Protein AF-A0A7Y5UWK6-F1 (afdb_monomer_lite)

Secondary structure (DSSP, 8-state):
---HHHHHHTPPPPPPPPTTSTTS--EE--EEEEEE-SSS-EE-TTSSEE-SEEEEEEEES---TTS--EEEEPPPTT--S--SSEETTTTTTT-GGGTTS--TTGGGEETTSSEETTT-EEEEEPPTT-SSSSSSTTSBPTTTSSB-GGGSPP--HHHHHHHHHHHHHHHH---HHHHHHHHHHHS---TTTGGGT---S-PPPPHHHHH---HHHHHTTSS-----TTHHHHHHHHHHHHHH--

Radius of gyration: 21.97 Å; chains: 1; bounding box: 77×53×46 Å

Sequence (246 aa):
MSDPVDALVGRKKKEPDPPDSACSVGWTRPQRVRLADVDNPLSLDGGGSLAPVDVEFETYGELSPARDNAILIFHALSGDAHVAGWDATCEEYGRLWRAKRPGWWDEMIGPSKAFDTSRYCVVCANVLGSCYGTTGPMSPRPDTGEPYALSFPVVTVGDWVRLQVRLLDYLGMADQSERLQAFESVLELPKPLLRYVRVPFDLPPGTLAATKLDGELVQRGLMIAKVPAGQLADAEEEEEEEEEEE

Structure (mmCIF, N/CA/C/O backbone):
data_AF-A0A7Y5UWK6-F1
#
_entry.id   AF-A0A7Y5UWK6-F1
#
loop_
_atom_site.group_PDB
_atom_site.id
_atom_site.type_symbol
_atom_site.label_atom_id
_atom_site.label_alt_id
_atom_site.label_comp_id
_atom_site.label_asym_id
_atom_site.label_entity_id
_atom_site.label_seq_id
_atom_site.pdbx_PDB_ins_code
_atom_site.Cartn_x
_atom_site.Cartn_y
_atom_site.Cartn_z
_atom_site.occupancy
_atom_site.B_iso_or_equiv
_atom_site.auth_seq_id
_atom_site.auth_comp_id
_atom_site.auth_asym_id
_atom_site.auth_atom_id
_atom_site.pdbx_PDB_model_num
ATOM 1 N N . MET A 1 1 ? 0.252 26.766 5.318 1.00 47.62 1 MET A N 1
ATOM 2 C CA . MET A 1 1 ? -0.762 27.830 5.179 1.00 47.62 1 MET A CA 1
ATOM 3 C C . MET A 1 1 ? -2.078 27.252 5.662 1.00 47.62 1 MET A C 1
ATOM 5 O O . MET A 1 1 ? -2.361 26.110 5.318 1.00 47.62 1 MET A O 1
ATOM 9 N N . SER A 1 2 ? -2.781 27.947 6.554 1.00 52.62 2 SER A N 1
ATOM 10 C CA . SER A 1 2 ? -4.124 27.555 7.001 1.00 52.62 2 SER A CA 1
ATOM 11 C C . SER A 1 2 ? -5.092 27.616 5.823 1.00 52.62 2 SER A C 1
ATOM 13 O O . SER A 1 2 ? -4.943 28.499 4.976 1.00 52.62 2 SER A O 1
ATOM 15 N N . ASP A 1 3 ? -6.047 26.690 5.766 1.00 67.62 3 ASP A N 1
ATOM 16 C CA . ASP A 1 3 ? -7.131 26.745 4.790 1.00 67.62 3 ASP A CA 1
ATOM 17 C C . ASP A 1 3 ? -7.866 28.095 4.949 1.00 67.62 3 ASP A C 1
ATOM 19 O O . ASP A 1 3 ? -8.200 28.476 6.079 1.00 67.62 3 ASP A O 1
ATOM 23 N N . PRO A 1 4 ? -8.061 28.877 3.873 1.00 68.62 4 PRO A N 1
ATOM 24 C CA . PRO A 1 4 ? -8.795 30.138 3.946 1.00 68.62 4 PRO A CA 1
ATOM 25 C C . PRO A 1 4 ? -10.224 29.964 4.481 1.00 68.62 4 PRO A C 1
ATOM 27 O O . PRO A 1 4 ? -10.744 30.888 5.106 1.00 68.62 4 PRO A O 1
ATOM 30 N N . VAL A 1 5 ? -10.834 28.787 4.305 1.00 68.88 5 VAL A N 1
ATOM 31 C CA . VAL A 1 5 ? -12.126 28.437 4.902 1.00 68.88 5 VAL A CA 1
ATOM 32 C C . VAL A 1 5 ? -11.991 28.307 6.418 1.00 68.88 5 VAL A C 1
ATOM 34 O O . VAL A 1 5 ? -12.742 28.958 7.136 1.00 68.88 5 VAL A O 1
ATOM 37 N N . ASP A 1 6 ? -10.997 27.576 6.931 1.00 67.50 6 ASP A N 1
ATOM 38 C CA . ASP A 1 6 ? -10.780 27.423 8.381 1.00 67.50 6 ASP A CA 1
ATOM 39 C C . ASP A 1 6 ? -10.549 28.766 9.088 1.00 67.50 6 ASP A C 1
ATOM 41 O O . ASP A 1 6 ? -11.046 28.986 10.197 1.00 67.50 6 ASP A O 1
ATOM 45 N N . ALA A 1 7 ? -9.847 29.692 8.425 1.00 67.19 7 ALA A N 1
ATOM 46 C CA . ALA A 1 7 ? -9.627 31.049 8.919 1.00 67.19 7 ALA A CA 1
ATOM 47 C C . ALA A 1 7 ? -10.924 31.880 8.992 1.00 67.19 7 ALA A C 1
ATOM 49 O O . ALA A 1 7 ? -11.069 32.703 9.894 1.00 67.19 7 ALA A O 1
ATOM 50 N N . LEU A 1 8 ? -11.872 31.647 8.077 1.00 71.56 8 LEU A N 1
ATOM 51 C CA . LEU A 1 8 ? -13.180 32.310 8.043 1.00 71.56 8 LEU A CA 1
ATOM 52 C C . LEU A 1 8 ? -14.145 31.779 9.112 1.00 71.56 8 LEU A C 1
ATOM 54 O O . LEU A 1 8 ? -14.900 32.561 9.684 1.00 71.56 8 LEU A O 1
ATOM 58 N N . VAL A 1 9 ? -14.120 30.473 9.403 1.00 80.69 9 VAL A N 1
ATOM 59 C CA . VAL A 1 9 ? -15.008 29.845 10.407 1.00 80.69 9 VAL A CA 1
ATOM 60 C C . VAL A 1 9 ? -14.395 29.743 11.807 1.00 80.69 9 VAL A C 1
ATOM 62 O O . VAL A 1 9 ? -15.043 29.247 12.726 1.00 80.69 9 VAL A O 1
ATOM 65 N N . GLY A 1 10 ? -13.153 30.198 11.999 1.00 67.56 10 GLY A N 1
ATOM 66 C CA . GLY A 1 10 ? -12.460 30.105 13.287 1.00 67.56 10 GLY A CA 1
ATOM 67 C C . GLY A 1 10 ? -12.163 28.664 13.718 1.00 67.56 10 GLY A C 1
ATOM 68 O O . GLY A 1 10 ? -11.950 28.407 14.907 1.00 67.56 10 GLY A O 1
ATOM 69 N N . ARG A 1 11 ? -12.146 27.709 12.776 1.00 66.00 11 ARG A N 1
ATOM 70 C CA . ARG A 1 11 ? -11.770 26.322 13.065 1.00 66.00 11 ARG A CA 1
ATOM 71 C C . ARG A 1 11 ? -10.273 26.269 13.340 1.00 66.00 11 ARG A C 1
ATOM 73 O O . ARG A 1 11 ? -9.448 26.566 12.479 1.00 66.00 11 ARG A O 1
ATOM 80 N N . LYS A 1 12 ? -9.904 25.876 14.560 1.00 63.41 12 LYS A N 1
ATOM 81 C CA . LYS A 1 12 ? -8.518 25.508 14.856 1.00 63.41 12 LYS A CA 1
ATOM 82 C C . LYS A 1 12 ? -8.205 24.207 14.127 1.00 63.41 12 LYS A C 1
ATOM 84 O O . LYS A 1 12 ? -8.944 23.236 14.267 1.00 63.41 12 LYS A O 1
ATOM 89 N N . LYS A 1 13 ? -7.101 24.197 13.378 1.00 65.50 13 LYS A N 1
ATOM 90 C CA . LYS A 1 13 ? -6.589 22.988 12.734 1.00 65.50 13 LYS A CA 1
ATOM 91 C C . LYS A 1 13 ? -6.317 21.940 13.815 1.00 65.50 13 LYS A C 1
ATOM 93 O O . LYS A 1 13 ? -5.548 22.214 14.736 1.00 65.50 13 LYS A O 1
ATOM 98 N N . LYS A 1 14 ? -6.980 20.786 13.727 1.00 74.56 14 LYS A N 1
ATOM 99 C CA . LYS A 1 14 ? -6.768 19.672 14.653 1.00 74.56 14 LYS A CA 1
ATOM 100 C C . LYS A 1 14 ? -5.336 19.161 14.471 1.00 74.56 14 LYS A C 1
ATOM 102 O O . LYS A 1 14 ? -4.890 18.966 13.340 1.00 74.56 14 LYS A O 1
ATOM 107 N N . GLU A 1 15 ? -4.597 19.032 15.568 1.00 84.56 15 GLU A N 1
ATOM 108 C CA . GLU A 1 15 ? -3.281 18.395 15.533 1.00 84.56 15 GLU A CA 1
ATOM 109 C C . GLU A 1 15 ? -3.457 16.877 15.390 1.00 84.56 15 GLU A C 1
ATOM 111 O O . GLU A 1 15 ? -4.409 16.331 15.958 1.00 84.56 15 GLU A O 1
ATOM 116 N N . PRO A 1 16 ? -2.589 16.193 14.622 1.00 87.38 16 PRO A N 1
ATOM 117 C CA . PRO A 1 16 ? -2.680 14.749 14.478 1.00 87.38 16 PRO A CA 1
ATOM 118 C C . PRO A 1 16 ? -2.391 14.037 15.799 1.00 87.38 16 PRO A C 1
ATOM 120 O O . PRO A 1 16 ? -1.602 14.523 16.613 1.00 87.38 16 PRO A O 1
ATOM 123 N N . ASP A 1 17 ? -2.987 12.860 15.977 1.00 90.25 17 ASP A N 1
ATOM 124 C CA . ASP A 1 17 ? -2.727 12.017 17.139 1.00 90.25 17 ASP A CA 1
ATOM 125 C C . ASP A 1 17 ? -1.241 11.602 17.172 1.00 90.25 17 ASP A C 1
ATOM 127 O O . ASP A 1 17 ? -0.726 11.074 16.175 1.00 90.25 17 ASP A O 1
ATOM 131 N N . PRO A 1 18 ? -0.519 11.823 18.288 1.00 92.69 18 PRO A N 1
ATOM 132 C CA . PRO A 1 18 ? 0.861 11.369 18.403 1.00 92.69 18 PRO A CA 1
ATOM 133 C C . PRO A 1 18 ? 0.932 9.827 18.387 1.00 92.69 18 PRO A C 1
ATOM 135 O O . PRO A 1 18 ? -0.082 9.165 18.629 1.00 92.69 18 PRO A O 1
ATOM 138 N N . PRO A 1 19 ? 2.106 9.228 18.108 1.00 92.56 19 PRO A N 1
ATOM 139 C CA . PRO A 1 19 ? 2.230 7.776 17.947 1.00 92.56 19 PRO A CA 1
ATOM 140 C C . PRO A 1 19 ? 1.824 6.959 19.185 1.00 92.56 19 PRO A C 1
ATOM 142 O O . PRO A 1 19 ? 1.498 5.784 19.072 1.00 92.56 19 PRO A O 1
ATOM 145 N N . ASP A 1 20 ? 1.882 7.553 20.373 1.00 92.62 20 ASP A N 1
ATOM 146 C CA . ASP A 1 20 ? 1.508 6.953 21.655 1.00 92.62 20 ASP A CA 1
ATOM 147 C C . ASP A 1 20 ? 0.034 7.189 22.037 1.00 92.62 20 ASP A C 1
ATOM 149 O O . ASP A 1 20 ? -0.423 6.703 23.072 1.00 92.62 20 ASP A O 1
ATOM 153 N N . SER A 1 21 ? -0.729 7.908 21.207 1.00 93.12 21 SER A N 1
ATOM 154 C CA . SER A 1 21 ? -2.165 8.111 21.406 1.00 93.12 21 SER A CA 1
ATOM 155 C C . SER A 1 21 ? -2.939 6.802 21.269 1.00 93.12 21 SER A C 1
ATOM 157 O O . SER A 1 21 ? -2.711 6.022 20.346 1.00 93.12 21 SER A O 1
ATOM 159 N N . ALA A 1 22 ? -3.943 6.612 22.128 1.00 91.12 22 ALA A N 1
ATOM 160 C CA . ALA A 1 22 ? -4.839 5.458 22.073 1.00 91.12 22 ALA A CA 1
ATOM 161 C C . ALA A 1 22 ? -5.643 5.368 20.761 1.00 91.12 22 ALA A C 1
ATOM 163 O O . ALA A 1 22 ? -6.089 4.284 20.405 1.00 91.12 22 ALA A O 1
ATOM 164 N N . CYS A 1 23 ? -5.818 6.485 20.045 1.00 89.00 23 CYS A N 1
ATOM 165 C CA . CYS A 1 23 ? -6.515 6.545 18.754 1.00 89.00 23 CYS A CA 1
ATOM 166 C C . CYS A 1 23 ? -5.559 6.459 17.547 1.00 89.00 23 CYS A C 1
ATOM 168 O O . CYS A 1 23 ? -5.993 6.580 16.398 1.00 89.00 23 CYS A O 1
ATOM 170 N N . SER A 1 24 ? -4.254 6.287 17.783 1.00 93.25 24 SER A N 1
ATOM 171 C CA . SER A 1 24 ? -3.247 6.131 16.734 1.00 93.25 24 SER A CA 1
ATOM 172 C C . SER A 1 24 ? -2.963 4.654 16.466 1.00 93.25 24 SER A C 1
ATOM 174 O O . SER A 1 24 ? -3.027 3.819 17.364 1.00 93.25 24 SER A O 1
ATOM 176 N N . VAL A 1 25 ? -2.585 4.334 15.227 1.00 94.75 25 VAL A N 1
ATOM 177 C CA . VAL A 1 25 ? -1.969 3.034 14.895 1.00 94.75 25 VAL A CA 1
ATOM 178 C C . VAL A 1 25 ? -0.472 3.001 15.245 1.00 94.75 25 VAL A C 1
ATOM 180 O O . VAL A 1 25 ? 0.193 1.986 15.052 1.00 94.75 25 VAL A O 1
ATOM 183 N N . GLY A 1 26 ? 0.061 4.109 15.768 1.00 95.75 26 GLY A N 1
ATOM 184 C CA . GLY A 1 26 ? 1.427 4.233 16.248 1.00 95.75 26 GLY A CA 1
ATOM 185 C C . GLY A 1 26 ? 2.465 4.287 15.137 1.00 95.75 26 GLY A C 1
ATOM 186 O O . GLY A 1 26 ? 2.240 4.868 14.076 1.00 95.75 26 GLY A O 1
ATOM 187 N N . TRP A 1 27 ? 3.639 3.726 15.419 1.00 96.31 27 TRP A N 1
ATOM 188 C CA . TRP A 1 27 ? 4.747 3.657 14.472 1.00 96.31 27 TRP A CA 1
ATOM 189 C C . TRP A 1 27 ? 4.568 2.486 13.510 1.00 96.31 27 TRP A C 1
ATOM 191 O O . TRP A 1 27 ? 4.505 1.333 13.936 1.00 96.31 27 TRP A O 1
ATOM 201 N N . THR A 1 28 ? 4.554 2.773 12.215 1.00 95.62 28 THR A N 1
ATOM 202 C CA . THR A 1 28 ? 4.332 1.782 11.162 1.00 95.62 28 THR A CA 1
ATOM 203 C C . THR A 1 28 ? 5.596 1.588 10.337 1.00 95.62 28 THR A C 1
ATOM 205 O O . THR A 1 28 ? 6.532 2.398 10.364 1.00 95.62 28 THR A O 1
ATOM 208 N N . ARG A 1 29 ? 5.665 0.443 9.654 1.00 94.12 29 ARG A N 1
ATOM 209 C CA . ARG A 1 29 ? 6.778 0.080 8.778 1.00 94.12 29 ARG A CA 1
ATOM 210 C C . ARG A 1 29 ? 6.215 -0.516 7.492 1.00 94.12 29 ARG A C 1
ATOM 212 O O . ARG A 1 29 ? 5.417 -1.450 7.590 1.00 94.12 29 ARG A O 1
ATOM 219 N N . PRO A 1 30 ? 6.646 -0.040 6.315 1.00 93.75 30 PRO A N 1
ATOM 220 C CA . PRO A 1 30 ? 6.248 -0.641 5.057 1.00 93.75 30 PRO A CA 1
ATOM 221 C C . PRO A 1 30 ? 6.797 -2.063 4.948 1.00 93.75 30 PRO A C 1
ATOM 223 O O . PRO A 1 30 ? 7.938 -2.349 5.322 1.00 93.75 30 PRO A O 1
ATOM 226 N N . GLN A 1 31 ? 5.980 -2.950 4.397 1.00 92.00 31 GLN A N 1
ATOM 227 C CA . GLN A 1 31 ? 6.350 -4.312 4.048 1.00 92.00 31 GLN A CA 1
ATOM 228 C C . GLN A 1 31 ? 6.530 -4.412 2.538 1.00 92.00 31 GLN A C 1
ATOM 230 O O . GLN A 1 31 ? 5.882 -3.696 1.776 1.00 92.00 31 GLN A O 1
ATOM 235 N N . ARG A 1 32 ? 7.417 -5.308 2.095 1.00 94.00 32 ARG A N 1
ATOM 236 C CA . ARG A 1 32 ? 7.608 -5.598 0.672 1.00 94.00 32 ARG A CA 1
ATOM 237 C C . ARG A 1 32 ? 7.535 -7.081 0.394 1.00 94.00 32 ARG A C 1
ATOM 239 O O . ARG A 1 32 ? 8.109 -7.882 1.128 1.00 94.00 32 ARG A O 1
ATOM 246 N N . VAL A 1 33 ? 6.864 -7.424 -0.696 1.00 92.62 33 VAL A N 1
ATOM 247 C CA . VAL A 1 33 ? 6.735 -8.800 -1.172 1.00 92.62 33 VAL A CA 1
ATOM 248 C C . VAL A 1 33 ? 6.852 -8.851 -2.690 1.00 92.62 33 VAL A C 1
ATOM 250 O O . VAL A 1 33 ? 6.334 -7.982 -3.391 1.00 92.62 33 VAL A O 1
ATOM 253 N N . ARG A 1 34 ? 7.522 -9.884 -3.202 1.00 93.50 34 ARG A N 1
ATOM 254 C CA . ARG A 1 34 ? 7.556 -10.187 -4.633 1.00 93.50 34 ARG A CA 1
ATOM 255 C C . ARG A 1 34 ? 6.288 -10.927 -5.036 1.00 93.50 34 ARG A C 1
ATOM 257 O O . ARG A 1 34 ? 6.055 -12.028 -4.552 1.00 93.50 34 ARG A O 1
ATOM 264 N N . LEU A 1 35 ? 5.495 -10.340 -5.930 1.00 89.75 35 LEU A N 1
ATOM 265 C CA . LEU A 1 35 ? 4.233 -10.924 -6.414 1.00 89.75 35 LEU A CA 1
ATOM 266 C C . LEU A 1 35 ? 4.276 -11.351 -7.883 1.00 89.75 35 LEU A C 1
ATOM 268 O O . LEU A 1 35 ? 3.347 -12.000 -8.373 1.00 89.75 35 LEU A O 1
ATOM 272 N N . ALA A 1 36 ? 5.338 -10.988 -8.598 1.00 93.50 36 ALA A N 1
ATOM 273 C CA . ALA A 1 36 ? 5.633 -11.546 -9.906 1.00 93.50 36 ALA A CA 1
ATOM 274 C C . ALA A 1 36 ? 7.130 -11.813 -10.040 1.00 93.50 36 ALA A C 1
ATOM 276 O O . ALA A 1 36 ? 7.962 -10.979 -9.676 1.00 93.50 36 ALA A O 1
ATOM 277 N N . ASP A 1 37 ? 7.458 -12.971 -10.589 1.00 93.38 37 ASP A N 1
ATOM 278 C CA . ASP A 1 37 ? 8.812 -13.402 -10.909 1.00 93.38 37 ASP A CA 1
ATOM 279 C C . ASP A 1 37 ? 8.861 -13.920 -12.353 1.00 93.38 37 ASP A C 1
ATOM 281 O O . ASP A 1 37 ? 7.923 -13.720 -13.127 1.00 93.38 37 ASP A O 1
ATOM 285 N N . VAL A 1 38 ? 9.987 -14.515 -12.743 1.00 90.25 38 VAL A N 1
ATOM 286 C CA . VAL A 1 38 ? 10.193 -14.972 -14.122 1.00 90.25 38 VAL A CA 1
ATOM 287 C C . VAL A 1 38 ? 9.284 -16.149 -14.496 1.00 90.25 38 VAL A C 1
ATOM 289 O O . VAL A 1 38 ? 8.956 -16.299 -15.670 1.00 90.25 38 VAL A O 1
ATOM 292 N N . ASP A 1 39 ? 8.864 -16.949 -13.513 1.00 92.50 39 ASP A N 1
ATOM 293 C CA . ASP A 1 39 ? 8.040 -18.143 -13.709 1.00 92.50 39 ASP A CA 1
ATOM 294 C C . ASP A 1 39 ? 6.542 -17.795 -13.681 1.00 92.50 39 ASP A C 1
ATOM 296 O O . ASP A 1 39 ? 5.729 -18.453 -14.331 1.00 92.50 39 ASP A O 1
ATOM 300 N N . ASN A 1 40 ? 6.170 -16.725 -12.970 1.00 89.06 40 ASN A N 1
ATOM 301 C CA . ASN A 1 40 ? 4.809 -16.202 -12.893 1.00 89.06 40 ASN A CA 1
ATOM 302 C C . ASN A 1 40 ? 4.770 -14.668 -13.070 1.00 89.06 40 ASN A C 1
ATOM 304 O O . ASN A 1 40 ? 4.458 -13.928 -12.121 1.00 89.06 40 ASN A O 1
ATOM 308 N N . PRO A 1 41 ? 5.064 -14.153 -14.278 1.00 94.75 41 PRO A N 1
ATOM 309 C CA . PRO A 1 41 ? 5.142 -12.718 -14.511 1.00 94.75 41 PRO A CA 1
ATOM 310 C C . PRO A 1 41 ? 3.753 -12.061 -14.446 1.00 94.75 41 PRO A C 1
ATOM 312 O O . PRO A 1 41 ? 2.714 -12.715 -14.584 1.00 94.75 41 PRO A O 1
ATOM 315 N N . LEU A 1 42 ? 3.709 -10.747 -14.217 1.00 92.75 42 LEU A N 1
ATOM 316 C CA . LEU A 1 42 ? 2.457 -9.991 -14.203 1.00 92.75 42 LEU A CA 1
ATOM 317 C C . LEU A 1 42 ? 2.056 -9.649 -15.639 1.00 92.75 42 LEU A C 1
ATOM 319 O O . LEU A 1 42 ? 2.747 -8.875 -16.297 1.00 92.75 42 LEU A O 1
ATOM 323 N N . SER A 1 43 ? 0.953 -10.210 -16.132 1.00 91.06 43 SER A N 1
ATOM 324 C CA . SER A 1 43 ? 0.417 -9.873 -17.457 1.00 91.06 43 SER A CA 1
ATOM 325 C C . SER A 1 43 ? -0.131 -8.448 -17.483 1.00 91.06 43 SER A C 1
ATOM 327 O O . SER A 1 43 ? -0.877 -8.066 -16.574 1.00 91.06 43 SER A O 1
ATOM 329 N N . LEU A 1 44 ? 0.218 -7.698 -18.534 1.00 90.88 44 LEU A N 1
ATOM 330 C CA . LEU A 1 44 ? -0.181 -6.302 -18.690 1.00 90.88 44 LEU A CA 1
ATOM 331 C C . LEU A 1 44 ? -1.281 -6.108 -19.738 1.00 90.88 44 LEU A C 1
ATOM 333 O O . LEU A 1 44 ? -1.251 -6.749 -20.789 1.00 90.88 44 LEU A O 1
ATOM 337 N N . ASP A 1 45 ? -2.212 -5.179 -19.493 1.00 82.69 45 ASP A N 1
ATOM 338 C CA . ASP A 1 45 ? -3.294 -4.861 -20.449 1.00 82.69 45 ASP A CA 1
ATOM 339 C C . ASP A 1 45 ? -2.739 -4.288 -21.764 1.00 82.69 45 ASP A C 1
ATOM 341 O O . ASP A 1 45 ? -3.272 -4.550 -22.841 1.00 82.69 45 ASP A O 1
ATOM 345 N N . GLY A 1 46 ? -1.641 -3.529 -21.683 1.00 82.69 46 GLY A N 1
ATOM 346 C CA . GLY A 1 46 ? -0.923 -2.983 -22.840 1.00 82.69 46 GLY A CA 1
ATOM 347 C C . GLY A 1 46 ? -0.165 -4.028 -23.670 1.00 82.69 46 GLY A C 1
ATOM 348 O O . GLY A 1 46 ? 0.475 -3.673 -24.659 1.00 82.69 46 GLY A O 1
ATOM 349 N N . GLY A 1 47 ? -0.235 -5.304 -23.283 1.00 85.81 47 GLY A N 1
ATOM 350 C CA . GLY A 1 47 ? 0.520 -6.400 -23.873 1.00 85.81 47 GLY A CA 1
ATOM 351 C C . GLY A 1 47 ? 1.854 -6.648 -23.167 1.00 85.81 47 GLY A C 1
ATOM 352 O O . GLY A 1 47 ? 2.456 -5.761 -22.563 1.00 85.81 47 GLY A O 1
ATOM 353 N N . GLY A 1 48 ? 2.326 -7.891 -23.260 1.00 89.38 48 GLY A N 1
ATOM 354 C CA . GLY A 1 48 ? 3.537 -8.341 -22.580 1.00 89.38 48 GLY A CA 1
ATOM 355 C C . GLY A 1 48 ? 3.320 -8.654 -21.098 1.00 89.38 48 GLY A C 1
ATOM 356 O O . GLY A 1 48 ? 2.196 -8.848 -20.626 1.00 89.38 48 GLY A O 1
ATOM 357 N N . SER A 1 49 ? 4.427 -8.758 -20.369 1.00 92.81 49 SER A N 1
ATOM 358 C CA . SER A 1 49 ? 4.422 -9.095 -18.951 1.00 92.81 49 SER A CA 1
ATOM 359 C C . SER A 1 49 ? 5.599 -8.458 -18.221 1.00 92.81 49 SER A C 1
ATOM 361 O O . SER A 1 49 ? 6.661 -8.273 -18.816 1.00 92.81 49 SER A O 1
ATOM 363 N N . LEU A 1 50 ? 5.432 -8.166 -16.934 1.00 94.69 50 LEU A N 1
ATOM 364 C CA . LEU A 1 50 ? 6.451 -7.543 -16.094 1.00 94.69 50 LEU A CA 1
ATOM 365 C C . LEU A 1 50 ? 6.933 -8.506 -15.005 1.00 94.69 50 LEU A C 1
ATOM 367 O O . LEU A 1 50 ? 6.127 -9.079 -14.268 1.00 94.69 50 LEU A O 1
ATOM 371 N N . ALA A 1 51 ? 8.254 -8.654 -14.898 1.00 94.31 51 ALA A N 1
ATOM 372 C CA . ALA A 1 51 ? 8.924 -9.380 -13.827 1.00 94.31 51 ALA A CA 1
ATOM 373 C C . ALA A 1 51 ? 10.374 -8.882 -13.647 1.00 94.31 51 ALA A C 1
ATOM 375 O O . ALA A 1 51 ? 11.016 -8.546 -14.643 1.00 94.31 51 ALA A O 1
ATOM 376 N N . PRO A 1 52 ? 10.915 -8.877 -12.414 1.00 95.50 52 PRO A N 1
ATOM 377 C CA . PRO A 1 52 ? 10.195 -9.100 -11.160 1.00 95.50 52 PRO A CA 1
ATOM 378 C C . PRO A 1 52 ? 9.309 -7.899 -10.786 1.00 95.50 52 PRO A C 1
ATOM 380 O O . PRO A 1 52 ? 9.606 -6.765 -11.163 1.00 95.50 52 PRO A O 1
ATOM 383 N N . VAL A 1 53 ? 8.238 -8.150 -10.030 1.00 97.12 53 VAL A N 1
ATOM 384 C CA . VAL A 1 53 ? 7.391 -7.108 -9.429 1.00 97.12 53 VAL A CA 1
ATOM 385 C C . VAL A 1 53 ? 7.378 -7.280 -7.919 1.00 97.12 53 VAL A C 1
ATOM 387 O O . VAL A 1 53 ? 6.838 -8.259 -7.398 1.00 97.12 53 VAL A O 1
ATOM 390 N N . ASP A 1 54 ? 7.952 -6.296 -7.238 1.00 96.44 54 ASP A N 1
ATOM 391 C CA . ASP A 1 54 ? 7.924 -6.137 -5.793 1.00 96.44 54 ASP A CA 1
ATOM 392 C C . ASP A 1 54 ? 6.870 -5.082 -5.434 1.00 96.44 54 ASP A C 1
ATOM 394 O O . ASP A 1 54 ? 6.786 -4.025 -6.065 1.00 96.44 54 ASP A O 1
ATOM 398 N N . VAL A 1 55 ? 6.049 -5.374 -4.430 1.00 96.25 55 VAL A N 1
ATOM 399 C CA . VAL A 1 55 ? 4.954 -4.509 -3.978 1.00 96.25 55 VAL A CA 1
ATOM 400 C C . VAL A 1 55 ? 5.222 -4.056 -2.569 1.00 96.25 55 VAL A C 1
ATOM 402 O O . VAL A 1 55 ? 5.470 -4.884 -1.694 1.00 96.25 55 VAL A O 1
ATOM 405 N N . GLU A 1 56 ? 5.153 -2.746 -2.360 1.00 96.56 56 GLU A N 1
ATOM 406 C CA . GLU A 1 56 ? 5.160 -2.160 -1.031 1.00 96.56 56 GLU A CA 1
ATOM 407 C C . GLU A 1 56 ? 3.725 -2.002 -0.526 1.00 96.56 56 GLU A C 1
ATOM 40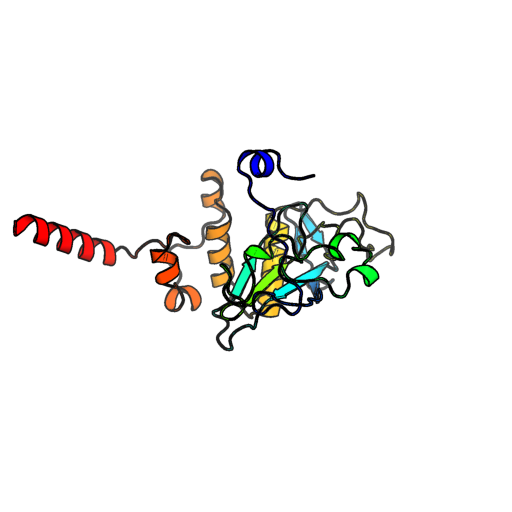9 O O . GLU A 1 56 ? 2.865 -1.472 -1.232 1.00 96.56 56 GLU A O 1
ATOM 414 N N . PHE A 1 57 ? 3.466 -2.467 0.689 1.00 94.69 57 PHE A N 1
ATOM 415 C CA . PHE A 1 57 ? 2.162 -2.369 1.333 1.00 94.69 57 PHE A CA 1
ATOM 416 C C . PHE A 1 57 ? 2.315 -2.143 2.840 1.00 94.69 57 PHE A C 1
ATOM 418 O O . PHE A 1 57 ? 3.364 -2.426 3.420 1.00 94.69 57 PHE A O 1
ATOM 425 N N . GLU A 1 58 ? 1.266 -1.630 3.473 1.00 95.00 58 GLU A N 1
ATOM 426 C CA . GLU A 1 58 ? 1.147 -1.543 4.929 1.00 95.00 58 GLU A CA 1
ATOM 427 C C . GLU A 1 58 ? -0.168 -2.179 5.378 1.00 95.00 58 GLU A C 1
ATOM 429 O O . GLU A 1 58 ? -1.169 -2.173 4.653 1.00 95.00 58 GLU A O 1
ATOM 434 N N . THR A 1 59 ? -0.146 -2.732 6.589 1.00 90.94 59 THR A N 1
ATOM 435 C CA . THR A 1 59 ? -1.319 -3.288 7.262 1.00 90.94 59 THR A CA 1
ATOM 436 C C . THR A 1 59 ? -1.502 -2.622 8.618 1.00 90.94 59 THR A C 1
ATOM 438 O O . THR A 1 59 ? -0.525 -2.433 9.346 1.00 90.94 59 THR A O 1
ATOM 441 N N . TYR A 1 60 ? -2.743 -2.322 8.985 1.00 91.06 60 TYR A N 1
ATOM 442 C CA . TYR A 1 60 ? -3.109 -1.699 10.253 1.00 91.06 60 TYR A CA 1
ATOM 443 C C . TYR A 1 60 ? -4.160 -2.552 10.960 1.00 91.06 60 TYR A C 1
ATOM 445 O O . TYR A 1 60 ? -5.171 -2.905 10.357 1.00 91.06 60 TYR A O 1
ATOM 453 N N . GLY A 1 61 ? -3.937 -2.862 12.236 1.00 88.62 61 GLY A N 1
ATOM 454 C CA . GLY A 1 61 ? -4.748 -3.843 12.961 1.00 88.62 61 GLY A CA 1
ATOM 455 C C . GLY A 1 61 ? -4.362 -5.287 12.631 1.00 88.62 61 GLY A C 1
ATOM 456 O O . GLY A 1 61 ? -3.391 -5.542 11.915 1.00 88.62 61 GLY A O 1
ATOM 457 N N . GLU A 1 62 ? -5.120 -6.241 13.167 1.00 84.88 62 GLU A N 1
ATOM 458 C CA . GLU A 1 62 ? -4.825 -7.672 13.044 1.00 84.88 62 GLU A CA 1
ATOM 459 C C . GLU A 1 62 ? -5.878 -8.395 12.208 1.00 84.88 62 GLU A C 1
ATOM 461 O O . GLU A 1 62 ? -7.085 -8.202 12.376 1.00 84.88 62 GLU A O 1
ATOM 466 N N . LEU A 1 63 ? -5.413 -9.251 11.296 1.00 79.69 63 LEU A N 1
ATOM 467 C CA . LEU A 1 63 ? -6.292 -10.118 10.522 1.00 79.69 63 LEU A CA 1
ATOM 468 C C . LEU A 1 63 ? -6.882 -11.182 11.450 1.00 79.69 63 LEU A C 1
ATOM 470 O O . LEU A 1 63 ? -6.147 -11.895 12.136 1.00 79.69 63 LEU A O 1
ATOM 474 N N . SER A 1 64 ? -8.206 -11.304 11.459 1.00 77.75 64 SER A N 1
ATOM 475 C CA . SER A 1 64 ? -8.889 -12.312 12.263 1.00 77.75 64 SER A CA 1
ATOM 476 C C . SER A 1 64 ? -8.514 -13.728 11.793 1.00 77.75 64 SER A C 1
ATOM 478 O O . SER A 1 64 ? -8.214 -13.935 10.610 1.00 77.75 64 SER A O 1
ATOM 480 N N . PRO A 1 65 ? -8.595 -14.752 12.665 1.00 74.38 65 PRO A N 1
ATOM 481 C CA . PRO A 1 65 ? -8.385 -16.141 12.250 1.00 74.38 65 PRO A CA 1
ATOM 482 C C . PRO A 1 65 ? -9.306 -16.586 11.099 1.00 74.38 65 PRO A C 1
ATOM 484 O O . PRO A 1 65 ? -8.908 -17.411 10.280 1.00 74.38 65 PRO A O 1
ATOM 487 N N . ALA A 1 66 ? -10.518 -16.022 11.018 1.00 73.06 66 ALA A N 1
ATOM 488 C CA . ALA A 1 66 ? -11.506 -16.291 9.971 1.00 73.06 66 ALA A CA 1
ATOM 489 C C . ALA A 1 66 ? -11.324 -15.432 8.701 1.00 73.06 66 ALA A C 1
ATOM 491 O O . ALA A 1 66 ? -12.052 -15.618 7.716 1.00 73.06 66 ALA A O 1
ATOM 492 N N . ARG A 1 67 ? -10.371 -14.487 8.714 1.00 68.94 67 ARG A N 1
ATOM 493 C CA . ARG A 1 67 ? -10.067 -13.552 7.619 1.00 68.94 67 ARG A CA 1
ATOM 494 C C . ARG A 1 67 ? -11.316 -12.830 7.102 1.00 68.94 67 ARG A C 1
ATOM 496 O O . ARG A 1 67 ? -11.562 -12.741 5.903 1.00 68.94 67 ARG A O 1
ATOM 503 N N . ASP A 1 68 ? -12.180 -12.407 8.014 1.00 68.81 68 ASP A N 1
ATOM 504 C CA . ASP A 1 68 ? -13.462 -11.736 7.748 1.00 68.81 68 ASP A CA 1
ATOM 505 C C . ASP A 1 68 ? -13.447 -10.237 8.033 1.00 68.81 68 ASP A C 1
ATOM 507 O O . ASP A 1 68 ? -14.435 -9.561 7.777 1.00 68.81 68 ASP A O 1
ATOM 511 N N . ASN A 1 69 ? -12.321 -9.710 8.502 1.00 75.50 69 ASN A N 1
ATOM 512 C CA . ASN A 1 69 ? -12.207 -8.329 8.942 1.00 75.50 69 ASN A CA 1
ATOM 513 C C . ASN A 1 69 ? -11.227 -7.503 8.089 1.00 75.50 69 ASN A C 1
ATOM 515 O O . ASN A 1 69 ? -10.732 -6.479 8.553 1.00 75.50 69 ASN A O 1
ATOM 519 N N . ALA A 1 70 ? -10.908 -7.944 6.869 1.00 79.50 70 ALA A N 1
ATOM 520 C CA . ALA A 1 70 ? -9.969 -7.243 5.997 1.00 79.50 70 ALA A CA 1
ATOM 521 C C . ALA A 1 70 ? -10.649 -6.109 5.211 1.00 79.50 70 ALA A C 1
ATOM 523 O O . ALA A 1 70 ? -11.685 -6.320 4.584 1.00 79.50 70 ALA A O 1
ATOM 524 N N . ILE A 1 71 ? -10.030 -4.927 5.185 1.00 79.75 71 ILE A N 1
ATOM 525 C CA . ILE A 1 71 ? -10.467 -3.776 4.380 1.00 79.75 71 ILE A CA 1
ATOM 526 C C . ILE A 1 71 ? -9.310 -3.349 3.477 1.00 79.75 71 ILE A C 1
ATOM 528 O O . ILE A 1 71 ? -8.258 -2.954 3.972 1.00 79.75 71 ILE A O 1
ATOM 532 N N . LEU A 1 72 ? -9.499 -3.401 2.155 1.00 81.56 72 LEU A N 1
ATOM 533 C CA . LEU A 1 72 ? -8.509 -2.922 1.186 1.00 81.56 72 LEU A CA 1
ATOM 534 C C . LEU A 1 72 ? -8.756 -1.446 0.848 1.00 81.56 72 LEU A C 1
ATOM 536 O O . LEU A 1 72 ? -9.843 -1.078 0.407 1.00 81.56 72 LEU A O 1
ATOM 540 N N . ILE A 1 73 ? -7.725 -0.617 1.002 1.00 82.69 73 ILE A N 1
ATOM 541 C CA . ILE A 1 73 ? -7.727 0.792 0.607 1.00 82.69 73 ILE A CA 1
ATOM 542 C C . ILE A 1 73 ? -6.905 0.976 -0.667 1.00 82.69 73 ILE A C 1
ATOM 544 O O . ILE A 1 73 ? -5.783 0.484 -0.788 1.00 82.69 73 ILE A O 1
ATOM 548 N N . PHE A 1 74 ? -7.461 1.752 -1.596 1.00 84.31 74 PHE A N 1
ATOM 549 C CA . PHE A 1 74 ? -6.782 2.217 -2.799 1.00 84.31 74 PHE A CA 1
ATOM 550 C C . PHE A 1 74 ? -6.402 3.685 -2.604 1.00 84.31 74 PHE A C 1
ATOM 552 O O . PHE A 1 74 ? -7.258 4.525 -2.322 1.00 84.31 74 PHE A O 1
ATOM 559 N N . HIS A 1 75 ? -5.117 4.002 -2.739 1.00 89.62 75 HIS A N 1
ATOM 560 C CA . HIS A 1 75 ? -4.644 5.375 -2.602 1.00 89.62 75 HIS A CA 1
ATOM 561 C C . HIS A 1 75 ? -4.814 6.167 -3.912 1.00 89.62 75 HIS A C 1
ATOM 563 O O . HIS A 1 75 ? -4.859 5.609 -5.009 1.00 89.62 75 HIS A O 1
ATOM 569 N N . ALA A 1 76 ? -4.871 7.497 -3.808 1.00 84.88 76 ALA A N 1
ATOM 570 C CA . ALA A 1 76 ? -4.869 8.389 -4.971 1.00 84.88 76 ALA A CA 1
ATOM 571 C C . ALA A 1 76 ? -3.518 8.358 -5.709 1.00 84.88 76 ALA A C 1
ATOM 573 O O . ALA A 1 76 ? -2.508 7.984 -5.126 1.00 84.88 76 ALA A O 1
ATOM 574 N N . LEU A 1 77 ? -3.450 8.839 -6.955 1.00 82.25 77 LEU A N 1
ATOM 575 C CA . LEU A 1 77 ? -2.233 8.764 -7.786 1.00 82.25 77 LEU A CA 1
ATOM 576 C C . LEU A 1 77 ? -0.961 9.331 -7.118 1.00 82.25 77 LEU A C 1
ATOM 578 O O . LEU A 1 77 ? 0.120 8.785 -7.299 1.00 82.25 77 LEU A O 1
ATOM 582 N N . SER A 1 78 ? -1.084 10.418 -6.352 1.00 84.88 78 SER A N 1
ATOM 583 C CA . SER A 1 78 ? 0.030 11.038 -5.615 1.00 84.88 78 SER A CA 1
ATOM 584 C C . SER A 1 78 ? 0.242 10.474 -4.206 1.00 84.88 78 SER A C 1
ATOM 586 O O . SER A 1 78 ? 1.096 10.971 -3.474 1.00 84.88 78 SER A O 1
ATOM 588 N N . GLY A 1 79 ? -0.604 9.535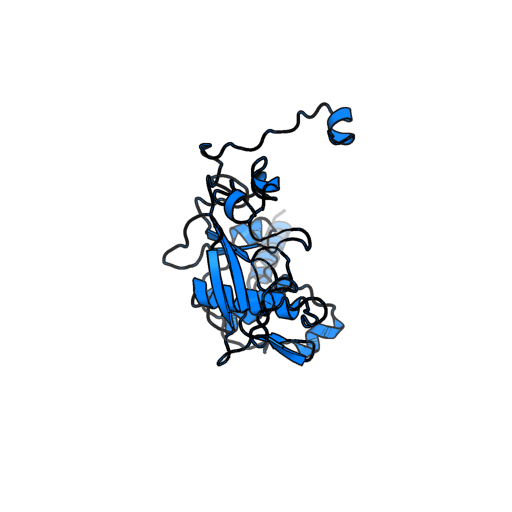 -3.791 1.00 88.62 79 GLY A N 1
ATOM 589 C CA . GLY A 1 79 ? -0.520 8.844 -2.514 1.00 88.62 79 GLY A CA 1
ATOM 590 C C . GLY A 1 79 ? 0.412 7.640 -2.576 1.00 88.62 79 GLY A C 1
ATOM 591 O O . GLY A 1 79 ? 1.084 7.385 -3.575 1.00 88.62 79 GLY A O 1
ATOM 592 N N . ASP A 1 80 ? 0.429 6.897 -1.480 1.00 93.00 80 ASP A N 1
ATOM 593 C CA . ASP A 1 80 ? 1.229 5.693 -1.312 1.00 93.00 80 ASP A CA 1
ATOM 594 C C . ASP A 1 80 ? 0.564 4.745 -0.296 1.00 93.00 80 ASP A C 1
ATOM 596 O O . ASP A 1 80 ? -0.530 5.019 0.211 1.00 93.00 80 ASP A O 1
ATOM 600 N N . ALA A 1 81 ? 1.232 3.629 0.007 1.00 94.88 81 ALA A N 1
ATOM 601 C CA . ALA A 1 81 ? 0.748 2.630 0.958 1.00 94.88 81 ALA A CA 1
ATOM 602 C C . ALA A 1 81 ? 0.591 3.152 2.402 1.00 94.88 81 ALA A C 1
ATOM 604 O O . ALA A 1 81 ? -0.052 2.486 3.205 1.00 94.88 81 ALA A O 1
ATOM 605 N N . HIS A 1 82 ? 1.155 4.316 2.749 1.00 97.12 82 HIS A N 1
ATOM 606 C CA . HIS A 1 82 ? 1.195 4.823 4.120 1.00 97.12 82 HIS A CA 1
ATOM 607 C C . HIS A 1 82 ? -0.041 5.664 4.446 1.00 97.12 82 HIS A C 1
ATOM 609 O O . HIS A 1 82 ? -0.046 6.897 4.369 1.00 97.12 82 HIS A O 1
ATOM 615 N N . VAL A 1 83 ? -1.119 4.970 4.791 1.00 95.50 83 VAL A N 1
ATOM 616 C CA . VAL A 1 83 ? -2.436 5.570 5.005 1.00 95.50 83 VAL A CA 1
ATOM 617 C C . VAL A 1 83 ? -2.591 6.144 6.409 1.00 95.50 83 VAL A C 1
ATOM 619 O O . VAL A 1 83 ? -3.199 7.202 6.556 1.00 95.50 83 VAL A O 1
ATOM 622 N N . ALA A 1 84 ? -2.014 5.501 7.426 1.00 96.81 84 ALA A N 1
ATOM 623 C CA . ALA A 1 84 ? -2.157 5.898 8.826 1.00 96.81 84 ALA A CA 1
ATOM 624 C C . ALA A 1 84 ? -0.880 5.665 9.637 1.00 96.81 84 ALA A C 1
ATOM 626 O O . ALA A 1 84 ? -0.008 4.893 9.237 1.00 96.81 84 ALA A O 1
ATOM 627 N N . GLY A 1 85 ? -0.797 6.314 10.796 1.00 96.69 85 GLY A N 1
ATOM 628 C CA . GLY A 1 85 ? 0.326 6.189 11.715 1.00 96.69 85 GLY A CA 1
ATOM 629 C C . GLY A 1 85 ? 1.547 6.981 11.291 1.00 96.69 85 GLY A C 1
ATOM 630 O O . GLY A 1 85 ? 1.507 7.790 10.370 1.00 96.69 85 GLY A O 1
ATOM 631 N N . TRP A 1 86 ? 2.644 6.752 11.999 1.00 97.06 86 TRP A N 1
ATOM 632 C CA . TRP A 1 86 ? 3.899 7.469 11.833 1.00 97.06 86 TRP A CA 1
ATOM 633 C C . TRP A 1 86 ? 4.956 6.544 11.235 1.00 97.06 86 TRP A C 1
ATOM 635 O O . TRP A 1 86 ? 5.224 5.471 11.768 1.00 97.06 86 TRP A O 1
ATOM 645 N N . ASP A 1 87 ? 5.578 6.950 10.131 1.00 95.69 87 ASP A N 1
ATOM 646 C CA . ASP A 1 87 ? 6.562 6.118 9.431 1.00 95.69 87 ASP A CA 1
ATOM 647 C C . ASP A 1 87 ? 7.895 6.049 10.197 1.00 95.69 87 ASP A C 1
ATOM 649 O O . ASP A 1 87 ? 8.687 6.999 10.204 1.00 95.69 87 ASP A O 1
ATOM 653 N N . ALA A 1 88 ? 8.174 4.888 10.797 1.00 94.88 88 ALA A N 1
ATOM 654 C CA . ALA A 1 88 ? 9.401 4.630 11.554 1.00 94.88 88 ALA A CA 1
ATOM 655 C C . ALA A 1 88 ? 10.660 4.504 10.677 1.00 94.88 88 ALA A C 1
ATOM 657 O O . ALA A 1 88 ? 11.768 4.374 11.195 1.00 94.88 88 ALA A O 1
ATOM 658 N N . THR A 1 89 ? 10.495 4.488 9.355 1.00 94.06 89 THR A N 1
ATOM 659 C CA . THR A 1 89 ? 11.543 4.236 8.355 1.00 94.06 89 THR A CA 1
ATOM 660 C C . THR A 1 89 ? 11.676 5.374 7.346 1.00 94.06 89 THR A C 1
ATOM 662 O O . THR A 1 89 ? 12.375 5.247 6.338 1.00 94.06 89 THR A O 1
ATOM 665 N N . CYS A 1 90 ? 11.029 6.514 7.603 1.00 92.19 90 CYS A N 1
ATOM 666 C CA . CYS A 1 90 ? 11.002 7.618 6.653 1.00 92.19 90 CYS A CA 1
ATOM 667 C C . CYS A 1 90 ? 12.403 8.149 6.314 1.00 92.19 90 CYS A C 1
ATOM 669 O O . CYS A 1 90 ? 12.647 8.511 5.167 1.00 92.19 90 CYS A O 1
ATOM 671 N N . GLU A 1 91 ? 13.345 8.156 7.259 1.00 91.62 91 GLU A N 1
ATOM 672 C CA . GLU A 1 91 ? 14.735 8.551 6.997 1.00 91.62 91 GLU A CA 1
ATOM 673 C C . GLU A 1 91 ? 15.478 7.526 6.131 1.00 91.62 91 GLU A C 1
ATOM 675 O O . GLU A 1 91 ? 16.123 7.906 5.155 1.00 91.62 91 GLU A O 1
ATOM 680 N N . GLU A 1 92 ? 15.327 6.233 6.434 1.00 91.50 92 GLU A N 1
ATOM 681 C CA . GLU A 1 92 ? 15.958 5.119 5.710 1.00 91.50 92 GLU A CA 1
ATOM 682 C C . GLU A 1 92 ? 15.586 5.122 4.222 1.00 91.50 92 GLU A C 1
ATOM 684 O O . GLU A 1 92 ? 16.441 4.948 3.354 1.00 91.50 92 GLU A O 1
ATOM 689 N N . TYR A 1 93 ? 14.314 5.388 3.919 1.00 87.25 93 TYR A N 1
ATOM 690 C CA . TYR A 1 93 ? 13.804 5.427 2.549 1.00 87.25 93 TYR A CA 1
ATOM 691 C C . TYR A 1 93 ? 13.807 6.828 1.920 1.00 87.25 93 TYR A C 1
ATOM 693 O O . TYR A 1 93 ? 13.224 7.016 0.851 1.00 87.25 93 TYR A O 1
ATOM 701 N N . GLY A 1 94 ? 14.417 7.830 2.563 1.00 90.31 94 GLY A N 1
ATOM 702 C CA . GLY A 1 94 ? 14.480 9.201 2.040 1.00 90.31 94 GLY A CA 1
ATOM 703 C C . GLY A 1 94 ? 13.122 9.913 1.952 1.00 90.31 94 GLY A C 1
ATOM 704 O O . GLY A 1 94 ? 12.982 10.915 1.249 1.00 90.31 94 GLY A O 1
ATOM 705 N N . ARG A 1 95 ? 12.111 9.435 2.682 1.00 91.62 95 ARG A N 1
ATOM 706 C CA . ARG A 1 95 ? 10.745 9.975 2.740 1.00 91.62 95 ARG A CA 1
ATOM 707 C C . ARG A 1 95 ? 10.570 11.010 3.847 1.00 91.62 95 ARG A C 1
ATOM 709 O O . ARG A 1 95 ? 9.588 10.992 4.583 1.00 91.62 95 ARG A O 1
ATOM 716 N N . LEU A 1 96 ? 11.505 11.955 3.953 1.00 91.88 96 LEU A N 1
ATOM 717 C CA . LEU A 1 96 ? 11.579 12.930 5.056 1.00 91.88 96 LEU A CA 1
ATOM 718 C C . LEU A 1 96 ? 10.301 13.764 5.249 1.00 91.88 96 LEU A C 1
ATOM 720 O O . LEU A 1 96 ? 10.049 14.285 6.334 1.00 91.88 96 LEU A O 1
ATOM 724 N N . TRP A 1 97 ? 9.457 13.882 4.219 1.00 90.06 97 TRP A N 1
ATOM 725 C CA . TRP A 1 97 ? 8.159 14.546 4.339 1.00 90.06 97 TRP A CA 1
ATOM 726 C C . TRP A 1 97 ? 7.172 13.816 5.261 1.00 90.06 97 TRP A C 1
ATOM 728 O O . TRP A 1 97 ? 6.179 14.433 5.643 1.00 90.06 97 TRP A O 1
ATOM 738 N N . ARG A 1 98 ? 7.412 12.539 5.591 1.00 93.06 98 ARG A N 1
ATOM 739 C CA . ARG A 1 98 ? 6.636 11.741 6.555 1.00 93.06 98 ARG A CA 1
ATOM 740 C C . ARG A 1 98 ? 7.114 11.918 8.002 1.00 93.06 98 ARG A C 1
ATOM 742 O O . ARG A 1 98 ? 6.384 11.606 8.925 1.00 93.06 98 ARG A O 1
ATOM 749 N N . ALA A 1 99 ? 8.281 12.523 8.239 1.00 91.38 99 ALA A N 1
ATOM 750 C CA . ALA A 1 99 ? 8.789 12.739 9.601 1.00 91.38 99 ALA A CA 1
ATOM 751 C C . ALA A 1 99 ? 7.965 13.756 10.421 1.00 91.38 99 ALA A C 1
ATOM 753 O O . ALA A 1 99 ? 8.111 13.851 11.635 1.00 91.38 99 ALA A O 1
ATOM 754 N N . LYS A 1 100 ? 7.133 14.571 9.758 1.00 90.56 100 LYS A N 1
ATOM 755 C CA . LYS A 1 100 ? 6.385 15.683 10.379 1.00 90.56 100 LYS A CA 1
ATOM 756 C C . LYS A 1 100 ? 4.868 15.531 10.302 1.00 90.56 100 LYS A C 1
ATOM 758 O O . LYS A 1 100 ? 4.152 16.475 10.629 1.00 90.56 100 LYS A O 1
ATOM 763 N N . ARG A 1 101 ? 4.377 14.406 9.787 1.00 92.75 101 ARG A N 1
ATOM 764 C CA . ARG A 1 101 ? 2.948 14.146 9.603 1.00 92.75 101 ARG A CA 1
ATOM 765 C C . ARG A 1 101 ? 2.706 12.643 9.526 1.00 92.75 101 ARG A C 1
ATOM 767 O O . ARG A 1 101 ? 3.530 11.968 8.911 1.00 92.75 101 ARG A O 1
ATOM 774 N N . PRO A 1 102 ? 1.592 12.152 10.081 1.00 95.19 102 PRO A N 1
ATOM 775 C CA . PRO A 1 102 ? 1.218 10.762 9.909 1.00 95.19 102 PRO A CA 1
ATOM 776 C C . PRO A 1 102 ? 0.737 10.493 8.474 1.00 95.19 102 PRO A C 1
ATOM 778 O O . PRO A 1 102 ? 0.747 11.388 7.614 1.00 95.19 102 PRO A O 1
ATOM 781 N N . GLY A 1 103 ? 0.315 9.255 8.231 1.00 95.38 103 GLY A N 1
ATOM 782 C CA . GLY A 1 103 ? -0.275 8.811 6.978 1.00 95.38 103 GLY A CA 1
ATOM 783 C C . GLY A 1 103 ? -1.395 9.718 6.463 1.00 95.38 103 GLY A C 1
ATOM 784 O O . GLY A 1 103 ? -2.040 10.472 7.199 1.00 95.38 103 GLY A O 1
ATOM 785 N N . TRP A 1 104 ? -1.603 9.679 5.148 1.00 94.25 104 TRP A N 1
ATOM 786 C CA . TRP A 1 104 ? -2.421 10.669 4.442 1.00 94.25 104 TRP A CA 1
ATOM 787 C C . TRP A 1 104 ? -3.919 10.628 4.797 1.00 94.25 104 TRP A C 1
ATOM 789 O O . TRP A 1 104 ? -4.627 11.588 4.490 1.00 94.25 104 TRP A O 1
ATOM 799 N N . TRP A 1 105 ? -4.389 9.572 5.468 1.00 94.00 105 TRP A N 1
ATOM 800 C CA . TRP A 1 105 ? -5.765 9.413 5.948 1.00 94.00 105 TRP A CA 1
ATOM 801 C C . TRP A 1 105 ? -5.851 9.014 7.429 1.00 94.00 105 TRP A C 1
ATOM 803 O O . TRP A 1 105 ? -6.818 8.378 7.848 1.00 94.00 105 TRP A O 1
ATOM 813 N N . ASP A 1 106 ? -4.859 9.405 8.235 1.00 94.69 106 ASP A N 1
ATOM 814 C CA . ASP A 1 106 ? -4.751 9.002 9.644 1.00 94.69 106 ASP A CA 1
ATOM 815 C C . ASP A 1 106 ? -6.015 9.292 10.472 1.00 94.69 106 ASP A C 1
ATOM 817 O O . ASP A 1 106 ? -6.389 8.499 11.328 1.00 94.69 106 ASP A O 1
ATOM 821 N N . GLU A 1 107 ? -6.741 10.378 10.196 1.00 90.50 107 GLU A N 1
ATOM 822 C CA . GLU A 1 107 ? -7.975 10.707 10.927 1.00 90.50 107 GLU A CA 1
ATOM 823 C C . GLU A 1 107 ? -9.091 9.665 10.750 1.00 90.50 107 GLU A C 1
ATOM 825 O O . GLU A 1 107 ? -9.966 9.553 11.609 1.00 90.50 107 GLU A O 1
ATOM 830 N N . MET A 1 108 ? -9.053 8.890 9.663 1.00 89.62 108 MET A N 1
ATOM 831 C CA . MET A 1 108 ? -10.059 7.879 9.353 1.00 89.62 108 MET A CA 1
ATOM 832 C C . MET A 1 108 ? -9.689 6.491 9.869 1.00 89.62 108 MET A C 1
ATOM 834 O O . MET A 1 108 ? -10.589 5.675 10.045 1.00 89.62 108 MET A O 1
ATOM 838 N N . ILE A 1 109 ? -8.408 6.211 10.116 1.00 91.94 109 ILE A N 1
ATOM 839 C CA . ILE A 1 109 ? -7.909 4.859 10.393 1.00 91.94 109 ILE A CA 1
ATOM 840 C C . ILE A 1 109 ? -7.177 4.826 11.727 1.00 91.94 109 ILE A C 1
ATOM 842 O O . ILE A 1 109 ? -6.232 5.575 11.967 1.00 91.94 109 ILE A O 1
ATOM 846 N N . GLY A 1 110 ? -7.605 3.916 12.589 1.00 91.56 110 GLY A N 1
ATOM 847 C CA . GLY A 1 110 ? -7.015 3.693 13.903 1.00 91.56 110 GLY A CA 1
ATOM 848 C C . GLY A 1 110 ? -8.062 3.245 14.913 1.00 91.56 110 GLY A C 1
ATOM 849 O O . GLY A 1 110 ? -9.243 3.157 14.568 1.00 91.56 110 GLY A O 1
ATOM 850 N N . PRO A 1 111 ? -7.663 2.946 16.157 1.00 91.94 111 PRO A N 1
ATOM 851 C CA . PRO A 1 111 ? -8.602 2.473 17.161 1.00 91.94 111 PRO A CA 1
ATOM 852 C C . PRO A 1 111 ? -9.730 3.487 17.383 1.00 91.94 111 PRO A C 1
ATOM 854 O O . PRO A 1 111 ? -9.478 4.679 17.565 1.00 91.94 111 PRO A O 1
ATOM 857 N N . SER A 1 112 ? -10.979 3.013 17.366 1.00 89.88 112 SER A N 1
ATOM 858 C CA . SER A 1 112 ? -12.193 3.839 17.512 1.00 89.88 112 SER A CA 1
ATOM 859 C C . SER A 1 112 ? -12.407 4.922 16.432 1.00 89.88 112 SER A C 1
ATOM 861 O O . SER A 1 112 ? -13.229 5.822 16.624 1.00 89.88 112 SER A O 1
ATOM 863 N N . LYS A 1 113 ? -11.693 4.865 15.298 1.00 87.62 113 LYS A N 1
ATOM 864 C CA . LYS A 1 113 ? -11.931 5.726 14.122 1.00 87.62 113 LYS A CA 1
ATOM 865 C C . LYS A 1 113 ? -12.906 5.057 13.139 1.00 87.62 113 LYS A C 1
ATOM 867 O O . LYS A 1 113 ? -13.406 3.965 13.395 1.00 87.62 113 LYS A O 1
ATOM 872 N N . ALA A 1 114 ? -13.206 5.725 12.020 1.00 85.81 114 ALA A N 1
ATOM 873 C CA . ALA A 1 114 ? -14.158 5.233 11.015 1.00 85.81 114 ALA A CA 1
ATOM 874 C C . ALA A 1 114 ? -13.786 3.835 10.486 1.00 85.81 114 ALA A C 1
ATOM 876 O O . ALA A 1 114 ? -14.638 2.954 10.394 1.00 85.81 114 ALA A O 1
ATOM 877 N N . PHE A 1 115 ? -12.501 3.627 10.206 1.00 83.94 115 PHE A N 1
ATOM 878 C CA . PHE A 1 115 ? -11.899 2.324 9.965 1.00 83.94 115 PHE A CA 1
ATOM 879 C C . PHE A 1 115 ? -11.175 1.885 11.238 1.00 83.94 115 PHE A C 1
ATOM 881 O O . PHE A 1 115 ? -9.982 2.139 11.431 1.00 83.94 115 PHE A O 1
ATOM 888 N N . ASP A 1 116 ? -11.947 1.277 12.138 1.00 88.50 116 ASP A N 1
ATOM 889 C CA . ASP A 1 116 ? -11.489 0.891 13.467 1.00 88.50 116 ASP A CA 1
ATOM 890 C C . ASP A 1 116 ? -10.511 -0.289 13.410 1.00 88.50 116 ASP A C 1
ATOM 892 O O . ASP A 1 116 ? -10.910 -1.441 13.224 1.00 88.50 116 ASP A O 1
ATOM 896 N N . THR A 1 117 ? -9.224 -0.015 13.620 1.00 89.62 117 THR A N 1
ATOM 897 C CA . THR A 1 117 ? -8.164 -1.036 13.568 1.00 89.62 117 THR A CA 1
ATOM 898 C C . THR A 1 117 ? -8.146 -1.962 14.784 1.00 89.62 117 THR A C 1
ATOM 900 O O . THR A 1 117 ? -7.362 -2.907 14.811 1.00 89.62 117 THR A O 1
ATOM 903 N N . SER A 1 118 ? -8.989 -1.717 15.796 1.00 91.50 118 SER A N 1
ATOM 904 C CA . SER A 1 118 ? -9.241 -2.697 16.863 1.00 91.50 118 SER A CA 1
ATOM 905 C C . SER A 1 118 ? -10.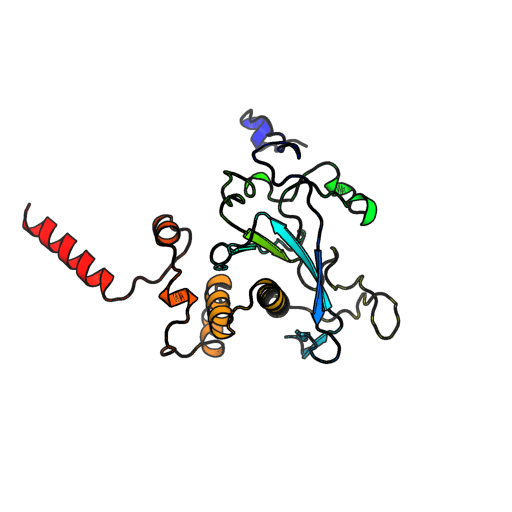179 -3.825 16.415 1.00 91.50 118 SER A C 1
ATOM 907 O O . SER A 1 118 ? -10.249 -4.867 17.063 1.00 91.50 118 SER A O 1
ATOM 909 N N . ARG A 1 119 ? -10.883 -3.626 15.292 1.00 82.44 119 ARG A N 1
ATOM 910 C CA . ARG A 1 119 ? -11.851 -4.570 14.717 1.00 82.44 119 ARG A CA 1
ATOM 911 C C . ARG A 1 119 ? -11.411 -5.091 13.355 1.00 82.44 119 ARG A C 1
ATOM 913 O O . ARG A 1 119 ? -11.573 -6.278 13.085 1.00 82.44 119 ARG A O 1
ATOM 920 N N . TYR A 1 120 ? -10.863 -4.221 12.512 1.00 83.56 120 TYR A N 1
ATOM 921 C CA . TYR A 1 120 ? -10.524 -4.516 11.124 1.00 83.56 120 TYR A CA 1
ATOM 922 C C . TYR A 1 120 ? -9.014 -4.526 10.878 1.00 83.56 120 TYR A C 1
ATOM 924 O O . TYR A 1 120 ? -8.267 -3.741 11.459 1.00 83.56 120 TYR A O 1
ATOM 932 N N . CYS A 1 121 ? -8.582 -5.385 9.957 1.00 84.00 121 CYS A N 1
ATOM 933 C CA . CYS A 1 121 ? -7.258 -5.354 9.357 1.00 84.00 121 CYS A CA 1
ATOM 934 C C . CYS A 1 121 ? -7.320 -4.526 8.073 1.00 84.00 121 CYS A C 1
ATOM 936 O O . CYS A 1 121 ? -7.800 -4.983 7.034 1.00 84.00 121 CYS A O 1
ATOM 938 N N . VAL A 1 122 ? -6.864 -3.284 8.143 1.00 86.81 122 VAL A N 1
ATOM 939 C CA . VAL A 1 122 ? -6.817 -2.394 6.985 1.00 86.81 122 VAL A CA 1
ATOM 940 C C . VAL A 1 122 ? -5.527 -2.654 6.217 1.00 86.81 122 VAL A C 1
ATOM 942 O O . VAL A 1 122 ? -4.452 -2.639 6.804 1.00 86.81 122 VAL A O 1
ATOM 945 N N . VAL A 1 123 ? -5.618 -2.859 4.908 1.00 87.69 123 VAL A N 1
ATOM 946 C CA . VAL A 1 123 ? -4.483 -3.116 4.016 1.00 87.69 123 VAL A CA 1
ATOM 947 C C . VAL A 1 123 ? -4.449 -2.037 2.945 1.00 87.69 123 VAL A C 1
ATOM 949 O O . VAL A 1 123 ? -5.471 -1.734 2.335 1.00 87.69 123 VAL A O 1
ATOM 952 N N . CYS A 1 124 ? -3.275 -1.479 2.670 1.00 91.69 124 CYS A N 1
ATOM 953 C CA . CYS A 1 124 ? -3.075 -0.592 1.529 1.00 91.69 124 CYS A CA 1
ATOM 954 C C . CYS A 1 124 ? -1.808 -0.985 0.783 1.00 91.69 124 CYS A C 1
ATOM 956 O O . CYS A 1 124 ? -0.729 -1.061 1.370 1.00 91.69 124 CYS A O 1
ATOM 958 N N . ALA A 1 125 ? -1.943 -1.224 -0.519 1.00 91.19 125 ALA A N 1
ATOM 959 C CA . ALA A 1 125 ? -0.828 -1.532 -1.402 1.00 91.19 125 ALA A CA 1
ATOM 960 C C . ALA A 1 125 ? -0.532 -0.337 -2.295 1.00 91.19 125 ALA A C 1
ATOM 962 O O . ALA A 1 125 ? -1.448 0.247 -2.879 1.00 91.19 125 ALA A O 1
ATOM 963 N N . ASN A 1 126 ? 0.747 -0.020 -2.455 1.00 96.12 126 ASN A N 1
ATOM 964 C CA . ASN A 1 126 ? 1.152 1.008 -3.389 1.00 96.12 126 ASN A CA 1
ATOM 965 C C . ASN A 1 126 ? 1.047 0.496 -4.836 1.00 96.12 126 ASN A C 1
ATOM 967 O O . ASN A 1 126 ? 1.439 -0.637 -5.131 1.00 96.12 126 ASN A O 1
ATOM 971 N N . VAL A 1 127 ? 0.522 1.325 -5.737 1.00 93.56 127 VAL A N 1
ATOM 972 C CA . VAL A 1 127 ? 0.226 0.935 -7.125 1.00 93.56 127 VAL A CA 1
ATOM 973 C C . VAL A 1 127 ? 1.480 0.650 -7.956 1.00 93.56 127 VAL A C 1
ATOM 975 O O . VAL A 1 127 ? 2.551 1.227 -7.744 1.00 93.56 127 VAL A O 1
ATOM 978 N N . LEU A 1 128 ? 1.332 -0.218 -8.961 1.00 94.94 128 LEU A N 1
ATOM 979 C CA . LEU A 1 128 ? 2.378 -0.481 -9.950 1.00 94.94 128 LEU A CA 1
ATOM 980 C C . LEU A 1 128 ? 2.716 0.798 -10.722 1.00 94.94 128 LEU A C 1
ATOM 982 O O . LEU A 1 128 ? 1.823 1.519 -11.162 1.00 94.94 128 LEU A O 1
ATOM 986 N N . GLY A 1 129 ? 4.001 1.076 -10.922 1.00 93.31 129 GLY A N 1
ATOM 987 C CA . GLY A 1 129 ? 4.436 2.300 -11.596 1.00 93.31 129 GLY A CA 1
ATOM 988 C C . GLY A 1 129 ? 4.587 3.514 -10.676 1.00 93.31 129 GLY A C 1
ATOM 989 O O . GLY A 1 129 ? 5.068 4.552 -11.129 1.00 93.31 129 GLY A O 1
ATOM 990 N N . SER A 1 130 ? 4.226 3.398 -9.395 1.00 92.88 130 SER A N 1
ATOM 991 C CA . SER A 1 130 ? 4.474 4.435 -8.391 1.00 92.88 130 SER A CA 1
ATOM 992 C C . SER A 1 130 ? 5.975 4.657 -8.150 1.00 92.88 130 SER A C 1
ATOM 994 O O . SER A 1 130 ? 6.822 3.826 -8.480 1.00 92.88 130 SER A O 1
ATOM 996 N N . CYS A 1 131 ? 6.318 5.793 -7.543 1.00 89.56 131 CYS A N 1
ATOM 997 C CA . CYS A 1 131 ? 7.676 6.110 -7.097 1.00 89.56 131 CYS A CA 1
ATOM 998 C C . CYS A 1 131 ? 7.934 5.758 -5.617 1.00 89.56 131 CYS A C 1
ATOM 1000 O O . CYS A 1 131 ? 9.011 6.049 -5.099 1.00 89.56 131 CYS A O 1
ATOM 1002 N N . TYR A 1 132 ? 6.977 5.111 -4.942 1.00 89.81 132 TYR A N 1
ATOM 1003 C CA . TYR A 1 132 ? 7.022 4.821 -3.504 1.00 89.81 132 TYR A CA 1
ATOM 1004 C C . TYR A 1 132 ? 7.139 3.318 -3.186 1.00 89.81 132 TYR A C 1
ATOM 1006 O O . TYR A 1 132 ? 6.241 2.707 -2.620 1.00 89.81 132 TYR A O 1
ATOM 1014 N N . GLY A 1 133 ? 8.256 2.689 -3.552 1.00 91.38 133 GLY A N 1
ATOM 1015 C CA . GLY A 1 133 ? 8.602 1.330 -3.103 1.00 91.38 133 GLY A CA 1
ATOM 1016 C C . GLY A 1 133 ? 8.096 0.174 -3.976 1.00 91.38 133 GLY A C 1
ATOM 1017 O O . GLY A 1 133 ? 8.864 -0.759 -4.199 1.00 91.38 133 GLY A O 1
ATOM 1018 N N . THR A 1 134 ? 6.870 0.237 -4.511 1.00 96.19 134 THR A N 1
ATOM 1019 C CA . THR A 1 134 ? 6.380 -0.731 -5.517 1.00 96.19 134 THR A CA 1
ATOM 1020 C C . THR A 1 134 ? 7.134 -0.552 -6.835 1.00 96.19 134 THR A C 1
ATOM 1022 O O . THR A 1 134 ? 7.519 0.565 -7.184 1.00 96.19 134 THR A O 1
ATOM 1025 N N . THR A 1 135 ? 7.342 -1.644 -7.577 1.00 97.06 135 THR A N 1
ATOM 1026 C CA . THR A 1 135 ? 8.030 -1.626 -8.872 1.00 97.06 135 THR A CA 1
ATOM 1027 C C . THR A 1 135 ? 7.455 -0.565 -9.814 1.00 97.06 135 THR A C 1
ATOM 1029 O O . THR A 1 135 ? 6.260 -0.549 -10.115 1.00 97.06 135 THR A O 1
ATOM 1032 N N . GLY A 1 136 ? 8.329 0.312 -10.303 1.00 96.06 136 GLY A N 1
ATOM 1033 C CA . GLY A 1 136 ? 7.979 1.435 -11.162 1.00 96.06 136 GLY A CA 1
ATOM 1034 C C . GLY A 1 136 ? 9.160 1.928 -12.000 1.00 96.06 136 GLY A C 1
ATOM 1035 O O . GLY A 1 136 ? 10.206 1.276 -12.043 1.00 96.06 136 GLY A O 1
ATOM 1036 N N . PRO A 1 137 ? 9.042 3.098 -12.653 1.00 95.38 137 PRO A N 1
ATOM 1037 C CA . PRO A 1 137 ? 10.083 3.628 -13.538 1.00 95.38 137 PRO A CA 1
ATOM 1038 C C . PRO A 1 137 ? 11.459 3.802 -12.881 1.00 95.38 137 PRO A C 1
ATOM 1040 O O . PRO A 1 137 ? 12.479 3.695 -13.553 1.00 95.38 137 PRO A O 1
ATOM 1043 N N . MET A 1 138 ? 11.509 4.052 -11.571 1.00 93.75 138 MET A N 1
ATOM 1044 C CA . MET A 1 138 ? 12.769 4.199 -10.830 1.00 93.75 138 MET A CA 1
ATOM 1045 C C . MET A 1 138 ? 13.356 2.868 -10.343 1.00 93.75 138 MET A C 1
ATOM 1047 O O . MET A 1 138 ? 14.460 2.851 -9.803 1.00 93.75 138 MET A O 1
ATOM 1051 N N . SER A 1 139 ? 12.637 1.757 -10.504 1.00 94.81 139 SER A N 1
ATOM 1052 C CA . SER A 1 139 ? 13.122 0.440 -10.099 1.00 94.81 139 SER A CA 1
ATOM 1053 C C . SER A 1 139 ? 14.211 -0.062 -11.048 1.00 94.81 139 SER A C 1
ATOM 1055 O O . SER A 1 139 ? 14.145 0.223 -12.245 1.00 94.81 139 SER A O 1
ATOM 1057 N N . PRO A 1 140 ? 15.193 -0.828 -10.545 1.00 93.12 140 PRO A N 1
ATOM 1058 C CA . PRO A 1 140 ? 16.233 -1.407 -11.381 1.00 93.12 140 PRO A CA 1
ATOM 1059 C C . PRO A 1 140 ? 15.633 -2.456 -12.318 1.00 93.12 140 PRO A C 1
ATOM 1061 O O . PRO A 1 140 ? 14.858 -3.324 -11.905 1.00 93.12 140 PRO A O 1
ATOM 1064 N N . ARG A 1 141 ? 16.004 -2.383 -13.591 1.00 90.69 141 ARG A N 1
ATOM 1065 C CA . ARG A 1 141 ? 15.618 -3.351 -14.610 1.00 90.69 141 ARG A CA 1
ATOM 1066 C C . ARG A 1 141 ? 16.473 -4.616 -14.458 1.00 90.69 141 ARG A C 1
ATOM 1068 O O . ARG A 1 141 ? 17.681 -4.497 -14.262 1.00 90.69 141 ARG A O 1
ATOM 1075 N N . PRO A 1 142 ? 15.900 -5.828 -14.528 1.00 87.19 142 PRO A N 1
ATOM 1076 C CA . PRO A 1 142 ? 16.631 -7.061 -14.216 1.00 87.19 142 PRO A CA 1
ATOM 1077 C C . PRO A 1 142 ? 17.735 -7.420 -15.223 1.00 87.19 142 PRO A C 1
ATOM 1079 O O . PRO A 1 142 ? 18.671 -8.125 -14.866 1.00 87.19 142 PRO A O 1
ATOM 1082 N N . ASP A 1 143 ? 17.642 -6.949 -16.466 1.00 86.75 143 ASP A N 1
ATOM 1083 C CA . ASP A 1 143 ? 18.619 -7.200 -17.532 1.00 86.75 143 ASP A CA 1
ATOM 1084 C C . ASP A 1 143 ? 19.860 -6.293 -17.441 1.00 86.75 143 ASP A C 1
ATOM 1086 O O . ASP A 1 143 ? 20.965 -6.730 -17.755 1.00 86.75 143 ASP A O 1
ATOM 1090 N N . THR A 1 144 ? 19.691 -5.038 -17.014 1.00 90.44 144 THR A N 1
ATOM 1091 C CA . THR A 1 144 ? 20.758 -4.025 -17.011 1.00 90.44 144 THR A CA 1
ATOM 1092 C C . THR A 1 144 ? 21.130 -3.491 -15.636 1.00 90.44 144 THR A C 1
ATOM 1094 O O . THR A 1 144 ? 22.159 -2.839 -15.512 1.00 90.44 144 THR A O 1
ATOM 1097 N N . GLY A 1 145 ? 20.303 -3.687 -14.611 1.00 91.69 145 GLY A N 1
ATOM 1098 C CA . GLY A 1 145 ? 20.455 -3.067 -13.288 1.00 91.69 145 GLY A CA 1
ATOM 1099 C C . GLY A 1 145 ? 20.099 -1.573 -13.240 1.00 91.69 145 GLY A C 1
ATOM 1100 O O . GLY A 1 145 ? 19.758 -1.063 -12.177 1.00 91.69 145 GLY A O 1
ATOM 1101 N N . GLU A 1 146 ? 20.121 -0.882 -14.380 1.00 93.81 146 GLU A N 1
ATOM 1102 C CA . GLU A 1 146 ? 19.695 0.516 -14.524 1.00 93.81 146 GLU A CA 1
ATOM 1103 C C . GLU A 1 146 ? 18.180 0.709 -14.331 1.00 93.81 146 GLU A C 1
ATOM 1105 O O . GLU A 1 146 ? 17.415 -0.218 -14.614 1.00 93.81 146 GLU A O 1
ATOM 1110 N N . PRO A 1 147 ? 17.706 1.901 -13.911 1.00 95.75 147 PRO A N 1
ATOM 1111 C CA . PRO A 1 147 ? 16.279 2.187 -13.804 1.00 95.75 147 PRO A CA 1
ATOM 1112 C C . PRO A 1 147 ? 15.524 1.976 -15.121 1.00 95.75 147 PRO A C 1
ATOM 1114 O O . PRO A 1 147 ? 16.022 2.323 -16.194 1.00 95.75 147 PRO A O 1
ATOM 1117 N N . TYR A 1 148 ? 14.283 1.488 -15.051 1.00 94.50 148 TYR A N 1
ATOM 1118 C CA . TYR A 1 148 ? 13.429 1.362 -16.240 1.00 94.50 148 TYR A CA 1
ATOM 1119 C C . TYR A 1 148 ? 13.243 2.700 -16.981 1.00 94.50 148 TYR A C 1
ATOM 1121 O O . TYR A 1 148 ? 13.242 2.732 -18.214 1.00 94.50 148 TYR A O 1
ATOM 1129 N N . ALA A 1 149 ? 13.073 3.808 -16.259 1.00 94.25 149 ALA A N 1
ATOM 1130 C CA . ALA A 1 149 ? 12.764 5.129 -16.800 1.00 94.25 149 ALA A CA 1
ATOM 1131 C C . ALA A 1 149 ? 11.628 5.068 -17.848 1.00 94.25 149 ALA A C 1
ATOM 1133 O O . ALA A 1 149 ? 10.584 4.468 -17.600 1.00 94.25 149 ALA A O 1
ATOM 1134 N N . LEU A 1 150 ? 11.828 5.651 -19.034 1.00 93.88 150 LEU A N 1
ATOM 1135 C CA . LEU A 1 150 ? 10.843 5.650 -20.125 1.00 93.88 150 LEU A CA 1
ATOM 1136 C C . LEU A 1 150 ? 10.605 4.265 -20.752 1.00 93.88 150 LEU A C 1
ATOM 1138 O O . LEU A 1 150 ? 9.702 4.129 -21.571 1.00 93.88 150 LEU A O 1
ATOM 1142 N N . SER A 1 151 ? 11.405 3.251 -20.399 1.00 92.19 151 SER A N 1
ATOM 1143 C CA . SER A 1 151 ? 11.179 1.864 -20.829 1.00 92.19 151 SER A CA 1
ATOM 1144 C C . SER A 1 151 ? 10.230 1.094 -19.910 1.00 92.19 151 SER A C 1
ATOM 1146 O O . SER A 1 151 ? 9.913 -0.057 -20.204 1.00 92.19 151 SER A O 1
ATOM 1148 N N . PHE A 1 152 ? 9.770 1.704 -18.808 1.00 94.62 152 PHE A N 1
ATOM 1149 C CA . PHE A 1 152 ? 8.730 1.097 -17.985 1.00 94.62 152 PHE A CA 1
ATOM 1150 C C . PHE A 1 152 ? 7.448 0.949 -18.816 1.00 94.62 152 PHE A C 1
ATOM 1152 O O . PHE A 1 152 ? 7.057 1.906 -19.491 1.00 94.62 152 PHE A O 1
ATOM 1159 N N . PRO A 1 153 ? 6.799 -0.227 -18.805 1.00 92.94 153 PRO A N 1
ATOM 1160 C CA . PRO A 1 153 ? 5.611 -0.439 -19.612 1.00 92.94 153 PRO A CA 1
ATOM 1161 C C . PRO A 1 153 ? 4.478 0.490 -19.174 1.00 92.94 153 PRO A C 1
ATOM 1163 O O . PRO A 1 153 ? 4.371 0.877 -18.009 1.00 92.94 153 PRO A O 1
ATOM 1166 N N . VAL A 1 154 ? 3.606 0.830 -20.121 1.00 90.81 154 VAL A N 1
ATOM 1167 C CA . VAL A 1 154 ? 2.368 1.541 -19.801 1.00 90.81 154 VAL A CA 1
ATOM 1168 C C . VAL A 1 154 ? 1.497 0.609 -18.967 1.00 90.81 154 VAL A C 1
ATOM 1170 O O . VAL A 1 154 ? 1.185 -0.496 -19.409 1.00 90.81 154 VAL A O 1
ATOM 1173 N N . VAL A 1 155 ? 1.119 1.070 -17.777 1.00 91.19 155 VAL A N 1
ATOM 1174 C CA . VAL A 1 155 ? 0.247 0.340 -16.853 1.00 91.19 155 VAL A CA 1
ATOM 1175 C C . VAL A 1 155 ? -1.139 0.969 -16.810 1.00 91.19 155 VAL A C 1
ATOM 1177 O O . VAL A 1 155 ? -1.294 2.185 -16.944 1.00 91.19 155 VAL A O 1
ATOM 1180 N N . THR A 1 156 ? -2.152 0.137 -16.627 1.00 85.25 156 THR A N 1
ATOM 1181 C CA . THR A 1 156 ? -3.558 0.523 -16.514 1.00 85.25 156 THR A CA 1
ATOM 1182 C C . THR A 1 156 ? -4.054 0.339 -15.082 1.00 85.25 156 THR A C 1
ATOM 1184 O O . THR A 1 156 ? -3.406 -0.282 -14.239 1.00 85.25 156 THR A O 1
ATOM 1187 N N . VAL A 1 157 ? -5.272 0.813 -14.816 1.00 81.81 157 VAL A N 1
ATOM 1188 C CA . VAL A 1 157 ? -5.982 0.461 -13.580 1.00 81.81 157 VAL A CA 1
ATOM 1189 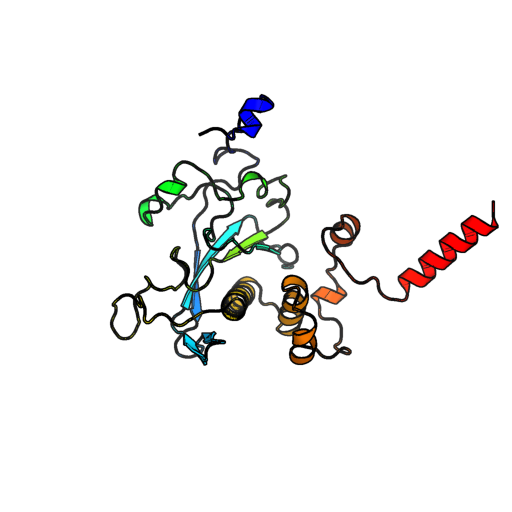C C . VAL A 1 157 ? -6.133 -1.061 -13.464 1.00 81.81 157 VAL A C 1
ATOM 1191 O O . VAL A 1 157 ? -5.918 -1.603 -12.388 1.00 81.81 157 VAL A O 1
ATOM 1194 N N . GLY A 1 158 ? -6.409 -1.771 -14.564 1.00 79.19 158 GLY A N 1
ATOM 1195 C CA . GLY A 1 158 ? -6.505 -3.235 -14.573 1.00 79.19 158 GLY A CA 1
ATOM 1196 C C . GLY A 1 158 ? -5.230 -3.928 -14.081 1.00 79.19 158 GLY A C 1
ATOM 1197 O O . GLY A 1 158 ? -5.314 -4.893 -13.319 1.00 79.19 158 GLY A O 1
ATOM 1198 N N . ASP A 1 159 ? -4.056 -3.400 -14.439 1.00 85.88 159 ASP A N 1
ATOM 1199 C CA . ASP A 1 159 ? -2.760 -3.878 -13.940 1.00 85.88 159 ASP A CA 1
ATOM 1200 C C . ASP A 1 159 ? -2.608 -3.677 -12.428 1.00 85.88 159 ASP A C 1
ATOM 1202 O O . ASP A 1 159 ? -2.147 -4.580 -11.723 1.00 85.88 159 ASP A O 1
ATOM 1206 N N . TRP A 1 160 ? -3.020 -2.511 -11.917 1.00 86.00 160 TRP A N 1
ATOM 1207 C CA . TRP A 1 160 ? -2.977 -2.204 -10.484 1.00 86.00 160 TRP A CA 1
ATOM 1208 C C . TRP A 1 160 ? -3.839 -3.167 -9.681 1.00 86.00 160 TRP A C 1
ATOM 1210 O O . TRP A 1 160 ? -3.355 -3.758 -8.714 1.00 86.00 160 TRP A O 1
ATOM 1220 N N . VAL A 1 161 ? -5.083 -3.383 -10.117 1.00 80.19 161 VAL A N 1
ATOM 1221 C CA . VAL A 1 161 ? -5.995 -4.259 -9.382 1.00 80.19 161 VAL A CA 1
ATOM 1222 C C . VAL A 1 161 ? -5.536 -5.721 -9.472 1.00 80.19 161 VAL A C 1
ATOM 1224 O O . VAL A 1 161 ? -5.572 -6.433 -8.469 1.00 80.19 161 VAL A O 1
ATOM 1227 N N . ARG A 1 162 ? -4.994 -6.181 -10.614 1.00 84.94 162 ARG A N 1
ATOM 1228 C CA . ARG A 1 162 ? -4.373 -7.521 -10.706 1.00 84.94 162 ARG A CA 1
ATOM 1229 C C . ARG A 1 162 ? -3.239 -7.712 -9.707 1.00 84.94 162 ARG A C 1
ATOM 1231 O O . ARG A 1 162 ? -3.140 -8.772 -9.090 1.00 84.94 162 ARG A O 1
ATOM 1238 N N . LEU A 1 163 ? -2.386 -6.706 -9.544 1.00 88.31 163 LEU A N 1
ATOM 1239 C CA . LEU A 1 163 ? -1.292 -6.762 -8.584 1.00 88.31 163 LEU A CA 1
ATOM 1240 C C . LEU A 1 163 ? -1.807 -6.809 -7.136 1.00 88.31 163 LEU A C 1
ATOM 1242 O O . LEU A 1 163 ? -1.311 -7.595 -6.331 1.00 88.31 163 LEU A O 1
ATOM 1246 N N . GLN A 1 164 ? -2.839 -6.025 -6.823 1.00 83.50 164 GLN A N 1
ATOM 1247 C CA . GLN A 1 164 ? -3.490 -6.025 -5.510 1.00 83.50 164 GLN A CA 1
ATOM 1248 C C . GLN A 1 164 ? -4.205 -7.346 -5.209 1.00 83.50 164 GLN A C 1
ATOM 1250 O O . GLN A 1 164 ? -4.145 -7.810 -4.076 1.00 83.50 164 GLN A O 1
ATOM 1255 N N . VAL A 1 165 ? -4.790 -8.020 -6.203 1.00 81.06 165 VAL A N 1
ATOM 1256 C CA . VAL A 1 165 ? -5.307 -9.390 -6.024 1.00 81.06 165 VAL A CA 1
ATOM 1257 C C . VAL A 1 165 ? -4.220 -10.354 -5.643 1.00 81.06 165 VAL A C 1
ATOM 1259 O O . VAL A 1 165 ? -4.396 -11.098 -4.687 1.00 81.06 165 VAL A O 1
ATOM 1262 N N . ARG A 1 166 ? -3.083 -10.324 -6.345 1.00 85.81 166 ARG A N 1
ATOM 1263 C CA . ARG A 1 166 ? -1.957 -11.186 -5.978 1.00 85.81 166 ARG A CA 1
ATOM 1264 C C . ARG A 1 166 ? -1.490 -10.909 -4.549 1.00 85.81 166 ARG A C 1
ATOM 1266 O O . ARG A 1 166 ? -1.062 -11.835 -3.868 1.00 85.81 166 ARG A O 1
ATOM 1273 N N . LEU A 1 167 ? -1.602 -9.663 -4.079 1.00 84.44 167 LEU A N 1
ATOM 1274 C CA . LEU A 1 167 ? -1.293 -9.326 -2.693 1.00 84.44 167 LEU A CA 1
ATOM 1275 C C . LEU A 1 167 ? -2.327 -9.930 -1.740 1.00 84.44 167 LEU A C 1
ATOM 1277 O O . LEU A 1 167 ? -1.945 -10.533 -0.745 1.00 84.44 167 LEU A O 1
ATOM 1281 N N . LEU A 1 168 ? -3.621 -9.804 -2.038 1.00 79.31 168 LEU A N 1
ATOM 1282 C CA . LEU A 1 168 ? -4.674 -10.420 -1.229 1.00 79.31 168 LEU A CA 1
ATOM 1283 C C . LEU A 1 168 ? -4.583 -11.951 -1.230 1.00 79.31 168 LEU A C 1
ATOM 1285 O O . LEU A 1 168 ? -4.831 -12.567 -0.202 1.00 79.31 168 LEU A O 1
ATOM 1289 N N . ASP A 1 169 ? -4.171 -12.572 -2.333 1.00 75.25 169 ASP A N 1
ATOM 1290 C CA . ASP A 1 169 ? -3.894 -14.009 -2.401 1.00 75.25 169 ASP A CA 1
ATOM 1291 C C . ASP A 1 169 ? -2.748 -14.396 -1.474 1.00 75.25 169 ASP A C 1
ATOM 1293 O O . ASP A 1 169 ? -2.871 -15.344 -0.694 1.00 75.25 169 ASP A O 1
ATOM 1297 N N . TYR A 1 170 ? -1.663 -13.619 -1.528 1.00 79.12 170 TYR A N 1
ATOM 1298 C CA . TYR A 1 170 ? -0.501 -13.781 -0.664 1.00 79.12 170 TYR A CA 1
ATOM 1299 C C . TYR A 1 170 ? -0.859 -13.611 0.822 1.00 79.12 170 TYR A C 1
ATOM 1301 O O . TYR A 1 170 ? -0.410 -14.400 1.652 1.00 79.12 170 TYR A O 1
ATOM 1309 N N . LEU A 1 171 ? -1.688 -12.618 1.164 1.00 72.81 171 LEU A N 1
ATOM 1310 C CA . LEU A 1 171 ? -2.078 -12.316 2.547 1.00 72.81 171 LEU A CA 1
ATOM 1311 C C . LEU A 1 171 ? -3.224 -13.199 3.070 1.00 72.81 171 LEU A C 1
ATOM 1313 O O . LEU A 1 171 ? -3.312 -13.450 4.272 1.00 72.81 171 LEU A O 1
ATOM 1317 N N . GLY A 1 172 ? -4.122 -13.649 2.193 1.00 63.09 172 GLY A N 1
ATOM 1318 C CA . GLY A 1 172 ? -5.474 -14.061 2.568 1.00 63.09 172 GLY A CA 1
ATOM 1319 C C . GLY A 1 172 ? -5.925 -15.445 2.106 1.00 63.09 172 GLY A C 1
ATOM 1320 O O . GLY A 1 172 ? -6.927 -15.923 2.632 1.00 63.09 172 GLY A O 1
ATOM 1321 N N . MET A 1 173 ? -5.217 -16.131 1.199 1.00 57.41 173 MET A N 1
ATOM 1322 C CA . MET A 1 173 ? -5.708 -17.365 0.543 1.00 57.41 173 MET A CA 1
ATOM 1323 C C . MET A 1 173 ? -7.192 -17.256 0.117 1.00 57.41 173 MET A C 1
ATOM 1325 O O . MET A 1 173 ? -8.002 -18.113 0.465 1.00 57.41 173 MET A O 1
ATOM 1329 N N . ALA A 1 174 ? -7.570 -16.179 -0.577 1.00 47.69 174 ALA A N 1
ATOM 1330 C CA . ALA A 1 174 ? -8.918 -16.024 -1.130 1.00 47.69 174 ALA A CA 1
ATOM 1331 C C . ALA A 1 174 ? -9.112 -16.946 -2.349 1.00 47.69 174 ALA A C 1
ATOM 1333 O O . ALA A 1 174 ? -8.162 -17.181 -3.096 1.00 47.69 174 ALA A O 1
ATOM 1334 N N . ASP A 1 175 ? -10.319 -17.461 -2.605 1.00 46.78 175 ASP A N 1
ATOM 1335 C CA . ASP A 1 175 ? -10.609 -18.218 -3.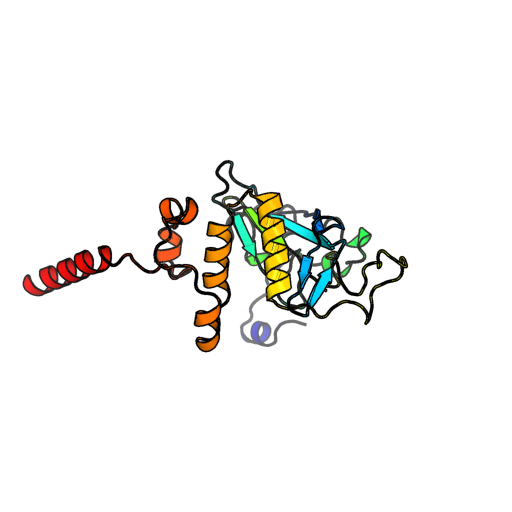838 1.00 46.78 175 ASP A CA 1
ATOM 1336 C C . ASP A 1 175 ? -10.769 -17.278 -5.053 1.00 46.78 175 ASP A C 1
ATOM 1338 O O . ASP A 1 175 ? -11.109 -16.105 -4.911 1.00 46.78 175 ASP A O 1
ATOM 1342 N N . GLN A 1 176 ? -10.486 -17.766 -6.265 1.00 49.59 176 GLN A N 1
ATOM 1343 C CA . GLN A 1 176 ? -10.496 -16.981 -7.511 1.00 49.59 176 GLN A CA 1
ATOM 1344 C C . GLN A 1 176 ? -11.878 -16.392 -7.837 1.00 49.59 176 GLN A C 1
ATOM 1346 O O . GLN A 1 176 ? -11.972 -15.330 -8.457 1.00 49.59 176 GLN A O 1
ATOM 1351 N N . SER A 1 177 ? -12.947 -17.050 -7.395 1.00 49.53 177 SER A N 1
ATOM 1352 C CA . SER A 1 177 ? -14.328 -16.655 -7.690 1.00 49.53 177 SER A CA 1
ATOM 1353 C C . SER A 1 177 ? -14.768 -15.438 -6.870 1.00 49.53 177 SER A C 1
ATOM 1355 O O . SER A 1 177 ? -15.420 -14.535 -7.389 1.00 49.53 177 SER A O 1
ATOM 1357 N N . GLU A 1 178 ? -14.351 -15.371 -5.604 1.00 51.28 178 GLU A N 1
ATOM 1358 C CA . GLU A 1 178 ? -14.627 -14.245 -4.698 1.00 51.28 178 GLU A CA 1
ATOM 1359 C C . GLU A 1 178 ? -13.848 -12.992 -5.122 1.00 51.28 178 GLU A C 1
ATOM 1361 O O . GLU A 1 178 ? -14.353 -11.871 -5.048 1.00 51.28 178 GLU A O 1
ATOM 1366 N N . ARG A 1 179 ? -12.645 -13.201 -5.675 1.00 53.28 179 ARG A N 1
ATOM 1367 C CA . ARG A 1 179 ? -11.804 -12.149 -6.260 1.00 53.28 179 ARG A CA 1
ATOM 1368 C C . ARG A 1 179 ? -12.476 -11.464 -7.451 1.00 53.28 179 ARG A C 1
ATOM 1370 O O . ARG A 1 179 ? -12.432 -10.246 -7.540 1.00 53.28 179 ARG A O 1
ATOM 1377 N N . LEU A 1 180 ? -13.129 -12.215 -8.341 1.00 49.44 180 LEU A N 1
ATOM 1378 C CA . LEU A 1 180 ? -13.829 -11.658 -9.509 1.00 49.44 180 LEU A CA 1
ATOM 1379 C C . LEU A 1 180 ? -15.070 -10.830 -9.130 1.00 49.44 180 LEU A C 1
ATOM 1381 O O . LEU A 1 180 ? -15.354 -9.826 -9.778 1.00 49.44 180 LEU A O 1
ATOM 1385 N N . GLN A 1 181 ? -15.775 -11.198 -8.059 1.00 46.97 181 GLN A N 1
ATOM 1386 C CA . GLN A 1 181 ? -16.976 -10.481 -7.609 1.00 46.97 181 GLN A CA 1
ATOM 1387 C C . GLN A 1 181 ? -16.645 -9.149 -6.918 1.00 46.97 181 GLN A C 1
ATOM 1389 O O . GLN A 1 181 ? -17.309 -8.146 -7.176 1.00 46.97 181 GLN A O 1
ATOM 1394 N N . ALA A 1 182 ? -15.570 -9.100 -6.122 1.00 46.25 182 ALA A N 1
ATOM 1395 C CA . ALA A 1 182 ? -15.066 -7.847 -5.549 1.00 46.25 182 ALA A CA 1
ATOM 1396 C C . ALA A 1 182 ? -14.598 -6.842 -6.628 1.00 46.25 182 ALA A C 1
ATOM 1398 O O . ALA A 1 182 ? -14.602 -5.633 -6.408 1.00 46.25 182 ALA A O 1
ATOM 1399 N N . PHE A 1 183 ? -14.209 -7.325 -7.813 1.00 47.84 183 PHE A N 1
ATOM 1400 C CA . PHE A 1 183 ? -13.783 -6.481 -8.937 1.00 47.84 183 PHE A CA 1
ATOM 1401 C C . PHE A 1 183 ? -14.940 -5.788 -9.644 1.00 47.84 183 PHE A C 1
ATOM 1403 O O . PHE A 1 183 ? -14.814 -4.622 -10.019 1.00 47.84 183 PHE A O 1
ATOM 1410 N N . GLU A 1 184 ? -16.057 -6.490 -9.849 1.00 47.34 184 GLU A N 1
ATOM 1411 C CA . GLU A 1 184 ? -17.223 -5.905 -10.515 1.00 47.34 184 GLU A CA 1
ATOM 1412 C C . GLU A 1 184 ? -17.893 -4.830 -9.647 1.00 47.34 184 GLU A C 1
ATOM 1414 O O . GLU A 1 184 ? -18.430 -3.865 -10.192 1.00 47.34 184 GLU A O 1
ATOM 1419 N N . SER A 1 185 ? -17.809 -4.940 -8.314 1.00 43.94 185 SER A N 1
ATOM 1420 C CA . SER A 1 185 ? -18.414 -3.967 -7.397 1.00 43.94 185 SER A CA 1
ATOM 1421 C C . SER A 1 185 ? -17.616 -2.667 -7.255 1.00 43.94 185 SER A C 1
ATOM 1423 O O . SER A 1 185 ? -18.210 -1.618 -7.028 1.00 43.94 185 SER A O 1
ATOM 1425 N N . VAL A 1 186 ? -16.284 -2.709 -7.382 1.00 39.09 186 VAL A N 1
ATOM 1426 C CA . VAL A 1 186 ? -15.405 -1.548 -7.125 1.00 39.09 186 VAL A CA 1
ATOM 1427 C C . VAL A 1 186 ? -15.242 -0.638 -8.348 1.00 39.09 186 VAL A C 1
ATOM 1429 O O . VAL A 1 186 ? -14.961 0.548 -8.195 1.00 39.09 186 VAL A O 1
ATOM 1432 N N . LEU A 1 187 ? -15.402 -1.157 -9.569 1.00 39.91 187 LEU A N 1
ATOM 1433 C CA . LEU A 1 187 ? -14.924 -0.460 -10.771 1.00 39.91 187 LEU A CA 1
ATOM 1434 C C . LEU A 1 187 ? -15.951 0.388 -11.533 1.00 39.91 187 LEU A C 1
ATOM 1436 O O . LEU A 1 187 ? -15.558 0.944 -12.556 1.00 39.91 187 LEU A O 1
ATOM 1440 N N . GLU A 1 188 ? -17.215 0.493 -11.090 1.00 46.38 188 GLU A N 1
ATOM 1441 C CA . GLU A 1 188 ? -18.303 1.222 -11.788 1.00 46.38 188 GLU A CA 1
ATOM 1442 C C . GLU A 1 188 ? -18.129 1.233 -13.322 1.00 46.38 188 GLU A C 1
ATOM 1444 O O . GLU A 1 188 ? -18.056 2.280 -13.973 1.00 46.38 188 GLU A O 1
ATOM 1449 N N . LEU A 1 189 ? -17.960 0.042 -13.911 1.00 46.97 189 LEU A N 1
ATOM 1450 C CA . LEU A 1 189 ? -17.581 -0.061 -15.315 1.00 46.97 189 LEU A CA 1
ATOM 1451 C C . LEU A 1 189 ? -18.624 0.661 -16.183 1.00 46.97 189 LEU A C 1
ATOM 1453 O O . LEU A 1 189 ? -19.828 0.412 -16.035 1.00 46.97 189 LEU A O 1
ATOM 1457 N N . PRO A 1 190 ? -18.197 1.503 -17.146 1.00 47.59 190 PRO A N 1
ATOM 1458 C CA . PRO A 1 190 ? -19.111 2.099 -18.104 1.00 47.59 190 PRO A CA 1
ATOM 1459 C C . PRO A 1 190 ? -19.980 1.006 -18.733 1.00 47.59 190 PRO A C 1
ATOM 1461 O O . PRO A 1 190 ? -19.452 0.017 -19.250 1.00 47.59 190 PRO A O 1
ATOM 1464 N N . LYS A 1 191 ? -21.311 1.190 -18.729 1.00 48.16 191 LYS A N 1
ATOM 1465 C CA . LYS A 1 191 ? -22.305 0.210 -19.227 1.00 48.16 191 LYS A CA 1
ATOM 1466 C C . LYS A 1 191 ? -21.905 -0.558 -20.509 1.00 48.16 191 LYS A C 1
ATOM 1468 O O . LYS A 1 191 ? -22.206 -1.749 -20.583 1.00 48.16 191 LYS A O 1
ATOM 1473 N N . PRO A 1 192 ? -21.227 0.040 -21.512 1.00 49.62 192 PRO A N 1
ATOM 1474 C CA . PRO A 1 192 ? -20.804 -0.673 -22.723 1.00 49.62 192 PRO A CA 1
ATOM 1475 C C . PRO A 1 192 ? -19.754 -1.779 -22.523 1.00 49.62 192 PRO A C 1
ATOM 1477 O O . PRO A 1 192 ? -19.641 -2.654 -23.388 1.00 49.62 192 PRO A O 1
ATOM 1480 N N . LEU A 1 193 ? -18.979 -1.729 -21.433 1.00 43.97 193 LEU A N 1
ATOM 1481 C CA . LEU A 1 193 ? -17.904 -2.679 -21.123 1.00 43.97 193 LEU A CA 1
ATOM 1482 C C . LEU A 1 193 ? -18.391 -3.879 -20.305 1.00 43.97 193 LEU A C 1
ATOM 1484 O O . LEU A 1 193 ? -17.820 -4.958 -20.429 1.00 43.97 193 LEU A O 1
ATOM 1488 N N . LEU A 1 194 ? -19.504 -3.736 -19.575 1.00 49.56 194 LEU A N 1
ATOM 1489 C CA . LEU A 1 194 ? -20.078 -4.799 -18.738 1.00 49.56 194 LEU A CA 1
ATOM 1490 C C . LEU A 1 194 ? -20.328 -6.107 -19.507 1.00 49.56 194 LEU A C 1
ATOM 1492 O O . LEU A 1 194 ? -20.147 -7.190 -18.966 1.00 49.56 194 LEU A O 1
ATOM 1496 N N . ARG A 1 195 ? -20.692 -6.041 -20.794 1.00 45.97 195 ARG A N 1
ATOM 1497 C CA . ARG A 1 195 ? -20.973 -7.232 -21.626 1.00 45.97 195 ARG A CA 1
ATOM 1498 C C . ARG A 1 195 ? -19.753 -8.106 -21.939 1.00 45.97 195 ARG A C 1
ATOM 1500 O O . ARG A 1 195 ? -19.942 -9.232 -22.380 1.00 45.97 195 ARG A O 1
ATOM 1507 N N . TYR A 1 196 ? -18.540 -7.587 -21.754 1.00 45.50 196 TYR A N 1
ATOM 1508 C CA . TYR A 1 196 ? -17.293 -8.306 -22.034 1.00 45.50 196 TYR A CA 1
ATOM 1509 C C . TYR A 1 196 ? -16.647 -8.894 -20.776 1.00 45.50 196 TYR A C 1
ATOM 1511 O O . TYR A 1 196 ? -15.673 -9.629 -20.894 1.00 45.50 196 TYR A O 1
ATOM 1519 N N . VAL A 1 197 ? -17.182 -8.572 -19.593 1.00 44.44 197 VAL A N 1
ATOM 1520 C CA . VAL A 1 197 ? -16.612 -8.956 -18.289 1.00 44.44 197 VAL A CA 1
ATOM 1521 C C . VAL A 1 197 ? -17.552 -9.876 -17.498 1.00 44.44 197 VAL A C 1
ATOM 1523 O O . VAL A 1 197 ? -17.132 -10.439 -16.499 1.00 44.44 197 VAL A O 1
ATOM 1526 N N . ARG A 1 198 ? -18.791 -10.100 -17.971 1.00 42.12 198 ARG A N 1
ATOM 1527 C CA . ARG A 1 198 ? -19.817 -10.849 -17.227 1.00 42.12 198 ARG A CA 1
ATOM 1528 C C . ARG A 1 198 ? -19.330 -12.209 -16.731 1.00 42.12 198 ARG A C 1
ATOM 1530 O O . ARG A 1 198 ? -19.151 -13.147 -17.511 1.00 42.12 198 ARG A O 1
ATOM 1537 N N . VAL A 1 199 ? -19.275 -12.319 -15.411 1.00 41.69 199 VAL A N 1
ATOM 1538 C CA . VAL A 1 199 ? -19.364 -13.581 -14.682 1.00 41.69 199 VAL A CA 1
ATOM 1539 C C . VAL A 1 199 ? -20.718 -14.253 -15.013 1.00 41.69 199 VAL A C 1
ATOM 1541 O O . VAL A 1 199 ? -21.725 -13.551 -15.166 1.00 41.69 199 VAL A O 1
ATOM 1544 N N . PRO A 1 200 ? -20.789 -15.588 -15.187 1.00 46.31 200 PRO A N 1
ATOM 1545 C CA . PRO A 1 200 ? -22.059 -16.294 -15.363 1.00 46.31 200 PRO A CA 1
ATOM 1546 C C . PRO A 1 200 ? -23.033 -15.978 -14.217 1.00 46.31 200 PRO A C 1
ATOM 1548 O O . PRO A 1 200 ? -22.634 -15.996 -13.057 1.00 46.31 200 PRO A O 1
ATOM 1551 N N . PHE A 1 201 ? -24.306 -15.712 -14.535 1.00 41.16 201 PHE A N 1
ATOM 1552 C CA . PHE A 1 201 ? -25.330 -15.374 -13.531 1.00 41.16 201 PHE A CA 1
ATOM 1553 C C . PHE A 1 201 ? -25.640 -16.523 -12.560 1.00 41.16 201 PHE A C 1
ATOM 1555 O O . PHE A 1 201 ? -26.008 -16.259 -11.423 1.00 41.16 201 PHE A O 1
ATOM 1562 N N . ASP A 1 202 ? -25.461 -17.771 -13.001 1.00 45.88 202 ASP A N 1
ATOM 1563 C CA . ASP A 1 202 ? -25.651 -18.981 -12.195 1.00 45.88 202 ASP A CA 1
ATOM 1564 C C . ASP A 1 202 ? -24.298 -19.556 -11.770 1.00 45.88 202 ASP A C 1
ATOM 1566 O O . ASP A 1 202 ? -23.850 -20.599 -12.252 1.00 45.88 202 ASP A O 1
ATOM 1570 N N . LEU A 1 203 ? -23.617 -18.855 -10.867 1.00 43.59 203 LEU A N 1
ATOM 1571 C CA . LEU A 1 203 ? -22.565 -19.469 -10.066 1.00 43.59 203 LEU A CA 1
ATOM 1572 C C . LEU A 1 203 ? -23.105 -19.724 -8.659 1.00 43.59 203 LEU A C 1
ATOM 1574 O O . LEU A 1 203 ? -23.768 -18.847 -8.101 1.00 43.59 203 LEU A O 1
ATOM 1578 N N . PRO A 1 204 ? -22.831 -20.900 -8.065 1.00 44.94 204 PRO A N 1
ATOM 1579 C CA . PRO A 1 204 ? -23.171 -21.125 -6.671 1.00 44.94 204 PRO A CA 1
ATOM 1580 C C . PRO A 1 204 ? -22.494 -20.043 -5.813 1.00 44.94 204 PRO A C 1
ATOM 1582 O O . PRO A 1 204 ? -21.342 -19.689 -6.088 1.00 44.94 204 PRO A O 1
ATOM 1585 N N . PRO A 1 205 ? -23.190 -19.490 -4.803 1.00 42.47 205 PRO A N 1
ATOM 1586 C CA . PRO A 1 205 ? -22.622 -18.456 -3.952 1.00 42.47 205 PRO A CA 1
ATOM 1587 C C . PRO A 1 205 ? -21.320 -18.962 -3.322 1.00 42.47 205 PRO A C 1
ATOM 1589 O O . PRO A 1 205 ? -21.284 -20.030 -2.707 1.00 42.47 205 PRO A O 1
ATOM 1592 N N . GLY A 1 206 ? -20.245 -18.193 -3.512 1.00 46.78 206 GLY A N 1
ATOM 1593 C CA . GLY A 1 206 ? -18.964 -18.439 -2.857 1.00 46.78 206 GLY A CA 1
ATOM 1594 C C . GLY A 1 206 ? -19.077 -18.252 -1.345 1.00 46.78 206 GLY A C 1
ATOM 1595 O O . GLY A 1 206 ? -20.040 -17.666 -0.845 1.00 46.78 206 GLY A O 1
ATOM 1596 N N . THR A 1 207 ? -18.081 -18.733 -0.608 1.00 43.34 207 THR A N 1
ATOM 1597 C CA . THR A 1 207 ? -18.052 -18.716 0.863 1.00 43.34 207 THR A CA 1
ATOM 1598 C C . THR A 1 207 ? -18.311 -17.315 1.428 1.00 43.34 207 THR A C 1
ATOM 1600 O O . THR A 1 207 ? -19.078 -17.171 2.377 1.00 43.34 207 THR A O 1
ATOM 1603 N N . LEU A 1 208 ? -17.751 -16.275 0.804 1.00 42.41 208 LEU A N 1
ATOM 1604 C CA . LEU A 1 208 ? -17.935 -14.866 1.156 1.00 42.41 208 LEU A CA 1
ATOM 1605 C C . LEU A 1 208 ? -19.394 -14.400 0.992 1.00 42.41 208 LEU A C 1
ATOM 1607 O O . LEU A 1 208 ? -19.962 -13.816 1.910 1.00 42.41 208 LEU A O 1
ATOM 1611 N N . ALA A 1 209 ? -20.026 -14.698 -0.146 1.00 42.59 209 ALA A N 1
ATOM 1612 C CA . ALA A 1 209 ? -21.412 -14.313 -0.428 1.00 42.59 209 ALA A CA 1
ATOM 1613 C C . ALA A 1 209 ? -22.422 -15.092 0.431 1.00 42.59 209 ALA A C 1
ATOM 1615 O O . ALA A 1 209 ? -23.455 -14.552 0.814 1.00 42.59 209 ALA A O 1
ATOM 1616 N N . ALA A 1 210 ? -22.112 -16.348 0.760 1.00 45.69 210 ALA A N 1
ATOM 1617 C CA . ALA A 1 210 ? -22.974 -17.200 1.573 1.00 45.69 210 ALA A CA 1
ATOM 1618 C C . ALA A 1 210 ? -22.914 -16.880 3.078 1.00 45.69 210 ALA A C 1
ATOM 1620 O O . ALA A 1 210 ? -23.816 -17.281 3.810 1.00 45.69 210 ALA A O 1
ATOM 1621 N N . THR A 1 211 ? -21.859 -16.205 3.558 1.00 43.78 211 THR A N 1
ATOM 1622 C CA . THR A 1 211 ? -21.622 -16.061 5.009 1.00 43.78 211 THR A CA 1
ATOM 1623 C C . THR A 1 211 ? -21.225 -14.664 5.499 1.00 43.78 211 THR A C 1
ATOM 1625 O O . THR A 1 211 ? -21.205 -14.468 6.711 1.00 43.78 211 THR A O 1
ATOM 1628 N N . LYS A 1 212 ? -20.909 -13.692 4.623 1.00 49.72 212 LYS A N 1
ATOM 1629 C CA . LYS A 1 212 ? -20.205 -12.450 5.018 1.00 49.72 212 LYS A CA 1
ATOM 1630 C C . LYS A 1 212 ? -20.744 -11.124 4.448 1.00 49.72 212 LYS A C 1
ATOM 1632 O O . LYS A 1 212 ? -19.987 -10.159 4.369 1.00 49.72 212 LYS A O 1
ATOM 1637 N N . LEU A 1 213 ? -22.020 -11.010 4.071 1.00 46.69 213 LEU A N 1
ATOM 1638 C CA . LEU A 1 213 ? -22.606 -9.667 3.933 1.00 46.69 213 LEU A CA 1
ATOM 1639 C C . LEU A 1 213 ? -22.900 -9.121 5.334 1.00 46.69 213 LEU A C 1
ATOM 1641 O O . LEU A 1 213 ? -23.820 -9.581 6.006 1.00 46.69 213 LEU A O 1
ATOM 1645 N N . ASP A 1 214 ? -22.086 -8.165 5.780 1.00 51.91 214 ASP A N 1
ATOM 1646 C CA . ASP A 1 214 ? -22.318 -7.433 7.023 1.00 51.91 214 ASP A CA 1
ATOM 1647 C C . ASP A 1 214 ? -23.573 -6.561 6.851 1.00 51.91 214 ASP A C 1
ATOM 1649 O O . ASP A 1 214 ? -23.567 -5.548 6.143 1.00 51.91 214 ASP A O 1
ATOM 1653 N N . GLY A 1 215 ? -24.678 -6.995 7.463 1.00 50.88 215 GLY A N 1
ATOM 1654 C CA . GLY A 1 215 ? -25.969 -6.311 7.380 1.00 50.88 215 GLY A CA 1
ATOM 1655 C C . GLY A 1 215 ? -25.927 -4.878 7.911 1.00 50.88 215 GLY A C 1
ATOM 1656 O O . GLY A 1 215 ? -26.717 -4.042 7.478 1.00 50.88 215 GLY A O 1
ATOM 1657 N N . GLU A 1 216 ? -24.968 -4.552 8.777 1.00 43.75 216 GLU A N 1
ATOM 1658 C CA . GLU A 1 216 ? -24.814 -3.213 9.328 1.00 43.75 216 GLU A CA 1
ATOM 1659 C C . GLU A 1 216 ? -24.160 -2.254 8.319 1.00 43.75 216 GLU A C 1
ATOM 1661 O O . GLU A 1 216 ? -24.515 -1.075 8.268 1.00 43.75 216 GLU A O 1
ATOM 1666 N N . LEU A 1 217 ? -23.278 -2.742 7.439 1.00 46.94 217 LEU A N 1
ATOM 1667 C CA . LEU A 1 217 ? -22.741 -1.948 6.321 1.00 46.94 217 LEU A CA 1
ATOM 1668 C C . LEU A 1 217 ? -23.797 -1.655 5.246 1.00 46.94 217 LEU A C 1
ATOM 1670 O O . LEU A 1 217 ? -23.787 -0.566 4.662 1.00 46.94 217 LEU A O 1
ATOM 1674 N N . VAL A 1 218 ? -24.723 -2.594 5.027 1.00 51.12 218 VAL A N 1
ATOM 1675 C CA . VAL A 1 218 ? -25.881 -2.416 4.135 1.00 51.12 218 VAL A CA 1
ATOM 1676 C C . VAL A 1 218 ? -26.858 -1.400 4.732 1.00 51.12 218 VAL A C 1
ATOM 1678 O O . VAL A 1 218 ? -27.234 -0.444 4.057 1.00 51.12 218 VAL A O 1
ATOM 1681 N N . GLN A 1 219 ? -27.194 -1.529 6.019 1.00 45.19 219 GLN A N 1
ATOM 1682 C CA . GLN A 1 219 ? -28.073 -0.582 6.721 1.00 45.19 219 GLN A CA 1
ATOM 1683 C C . GLN A 1 219 ? -27.496 0.836 6.791 1.00 45.19 219 GLN A C 1
ATOM 1685 O O . GLN A 1 219 ? -28.235 1.815 6.723 1.00 45.19 219 GLN A O 1
ATOM 1690 N N . ARG A 1 220 ? -26.170 0.970 6.901 1.00 48.66 220 ARG A N 1
ATOM 1691 C CA . ARG A 1 220 ? -25.486 2.273 6.926 1.00 48.66 220 ARG A CA 1
ATOM 1692 C C . ARG A 1 220 ? -25.298 2.890 5.534 1.00 48.66 220 ARG A C 1
ATOM 1694 O O . ARG A 1 220 ? -24.727 3.975 5.441 1.00 48.66 220 ARG A O 1
ATOM 1701 N N . GLY A 1 221 ? -25.745 2.225 4.463 1.00 40.81 221 GLY A N 1
ATOM 1702 C CA . GLY A 1 221 ? -25.630 2.716 3.084 1.00 40.81 221 GLY A CA 1
ATOM 1703 C C . GLY A 1 221 ? -24.188 2.810 2.575 1.00 40.81 221 GLY A C 1
ATOM 1704 O O . GLY A 1 221 ? -23.916 3.524 1.613 1.00 40.81 221 GLY A O 1
ATOM 1705 N N . LEU A 1 222 ? -23.254 2.116 3.232 1.00 43.75 222 LEU A N 1
ATOM 1706 C CA . LEU A 1 222 ? -21.826 2.126 2.898 1.00 43.75 222 LEU A CA 1
ATOM 1707 C C . LEU A 1 222 ? -21.473 1.079 1.830 1.00 43.75 222 LEU A C 1
ATOM 1709 O O . LEU A 1 222 ? -20.384 1.125 1.262 1.00 43.75 222 LEU A O 1
ATOM 1713 N N . MET A 1 223 ? -22.402 0.164 1.532 1.00 43.12 223 MET A N 1
ATOM 1714 C CA . MET A 1 223 ? -22.386 -0.715 0.363 1.00 43.12 223 MET A CA 1
ATOM 1715 C C . MET A 1 223 ? -23.801 -0.903 -0.187 1.00 43.12 223 MET A C 1
ATOM 1717 O O . MET A 1 223 ? -24.757 -1.039 0.574 1.00 43.12 223 MET A O 1
ATOM 1721 N N . ILE A 1 224 ? -23.926 -0.989 -1.514 1.00 38.47 224 ILE A N 1
ATOM 1722 C CA . ILE A 1 224 ? -25.166 -1.412 -2.175 1.00 38.47 224 ILE A CA 1
ATOM 1723 C C . ILE A 1 224 ? -25.090 -2.927 -2.373 1.00 38.47 224 ILE A C 1
ATOM 1725 O O . ILE A 1 224 ? -24.482 -3.409 -3.328 1.00 38.47 224 ILE A O 1
ATOM 1729 N N . ALA A 1 225 ? -25.711 -3.682 -1.469 1.00 43.50 225 ALA A N 1
ATOM 1730 C CA . ALA A 1 225 ? -26.034 -5.081 -1.719 1.00 43.50 225 ALA A CA 1
ATOM 1731 C C . ALA A 1 225 ? -27.423 -5.149 -2.361 1.00 43.50 225 ALA A C 1
ATOM 1733 O O . ALA A 1 225 ? -28.363 -4.497 -1.909 1.00 43.50 225 ALA A O 1
ATOM 1734 N N . LYS A 1 226 ? -27.567 -5.929 -3.435 1.00 44.38 226 LYS A N 1
ATOM 1735 C CA . LYS A 1 226 ? -28.881 -6.176 -4.027 1.00 44.38 226 LYS A CA 1
ATOM 1736 C C . LYS A 1 226 ? -29.646 -7.102 -3.081 1.00 44.38 226 LYS A C 1
ATOM 1738 O O . LYS A 1 226 ? -29.242 -8.250 -2.909 1.00 44.38 226 LYS A O 1
ATOM 1743 N N . VAL A 1 227 ? -30.710 -6.590 -2.465 1.00 45.59 227 VAL A N 1
ATOM 1744 C CA . VAL A 1 227 ? -31.619 -7.383 -1.627 1.00 45.59 227 VAL A CA 1
ATOM 1745 C C . VAL A 1 227 ? -32.114 -8.579 -2.457 1.00 45.59 227 VAL A C 1
ATOM 1747 O O . VAL A 1 227 ? -32.516 -8.383 -3.613 1.00 45.59 227 VAL A O 1
ATOM 1750 N N . PRO A 1 228 ? -32.028 -9.822 -1.948 1.00 48.97 228 PRO A N 1
ATOM 1751 C CA . PRO A 1 228 ? -32.568 -10.982 -2.643 1.00 48.97 228 PRO A CA 1
ATOM 1752 C C . PRO A 1 228 ? -34.056 -10.765 -2.917 1.00 48.97 228 PRO A C 1
ATOM 1754 O O . PRO A 1 228 ? -34.788 -10.328 -2.035 1.00 48.97 228 PRO A O 1
ATOM 1757 N N . ALA A 1 229 ? -34.513 -11.102 -4.124 1.00 46.81 229 ALA A N 1
ATOM 1758 C CA . ALA A 1 229 ? -35.866 -10.804 -4.605 1.00 46.81 229 ALA A CA 1
ATOM 1759 C C . ALA A 1 229 ? -37.016 -11.359 -3.732 1.00 46.81 229 ALA A C 1
ATOM 1761 O O . ALA A 1 229 ? -38.154 -10.965 -3.939 1.00 46.81 229 ALA A O 1
ATOM 1762 N N . GLY A 1 230 ? -36.732 -12.250 -2.774 1.00 48.97 230 GLY A N 1
ATOM 1763 C CA . GLY A 1 230 ? -37.716 -12.754 -1.812 1.00 48.97 230 GLY A CA 1
ATOM 1764 C C . GLY A 1 230 ? -37.947 -11.858 -0.590 1.00 48.97 230 GLY A C 1
ATOM 1765 O O . GLY A 1 230 ? -39.023 -11.915 -0.031 1.00 48.97 230 GLY A O 1
ATOM 1766 N N . GLN A 1 231 ? -36.989 -11.008 -0.196 1.00 44.41 231 GLN A N 1
ATOM 1767 C CA . GLN A 1 231 ? -37.131 -10.135 0.987 1.00 44.41 231 GLN A CA 1
ATOM 1768 C C . GLN A 1 231 ? -37.792 -8.784 0.682 1.00 44.41 231 GLN A C 1
ATOM 1770 O O . GLN A 1 231 ? -38.148 -8.060 1.601 1.00 44.41 231 GLN A O 1
ATOM 1775 N N . LEU A 1 232 ? -37.928 -8.429 -0.599 1.00 44.25 232 LEU A N 1
ATOM 1776 C CA . LEU A 1 232 ? -38.694 -7.256 -1.033 1.00 44.25 232 LEU A CA 1
ATOM 1777 C C . LEU A 1 232 ? -40.200 -7.547 -1.078 1.00 44.25 232 LEU A C 1
ATOM 1779 O O . LEU A 1 232 ? -40.977 -6.642 -0.831 1.00 44.25 232 LEU A O 1
ATOM 1783 N N . ALA A 1 233 ? -40.595 -8.798 -1.341 1.00 45.81 233 ALA A N 1
ATOM 1784 C CA . ALA A 1 233 ? -42.002 -9.195 -1.336 1.00 45.81 233 ALA A CA 1
ATOM 1785 C C . ALA A 1 233 ? -42.584 -9.177 0.086 1.00 45.81 233 ALA A C 1
ATOM 1787 O O . ALA A 1 233 ? -43.652 -8.622 0.290 1.00 45.81 233 ALA A O 1
ATOM 1788 N N . ASP A 1 234 ? -41.833 -9.686 1.069 1.00 43.25 234 ASP A N 1
ATOM 1789 C CA . ASP A 1 234 ? -42.271 -9.695 2.471 1.00 43.25 234 ASP A CA 1
ATOM 1790 C C . ASP A 1 234 ? -42.368 -8.270 3.066 1.00 43.25 234 ASP A C 1
ATOM 1792 O O . ASP A 1 234 ? -43.178 -8.027 3.950 1.00 43.25 234 ASP A O 1
ATOM 1796 N N . ALA A 1 235 ? -41.564 -7.316 2.575 1.00 45.59 235 ALA A N 1
ATOM 1797 C CA . ALA A 1 235 ? -41.590 -5.922 3.032 1.00 45.59 235 ALA A CA 1
ATOM 1798 C C . ALA A 1 235 ? -42.666 -5.069 2.332 1.00 45.59 235 ALA A C 1
ATOM 1800 O O . ALA A 1 235 ? -43.178 -4.133 2.936 1.00 45.59 235 ALA A O 1
ATOM 1801 N N . GLU A 1 236 ? -43.006 -5.380 1.075 1.00 45.47 236 GLU A N 1
ATOM 1802 C CA . GLU A 1 236 ? -44.126 -4.744 0.364 1.00 45.47 236 GLU A CA 1
ATOM 1803 C C . GLU A 1 236 ? -45.484 -5.272 0.875 1.00 45.47 236 GLU A C 1
ATOM 1805 O O . GLU A 1 236 ? -46.436 -4.502 0.940 1.00 45.47 236 GLU A O 1
ATOM 1810 N N . GLU A 1 237 ? -45.573 -6.538 1.310 1.00 46.12 237 GLU A N 1
ATOM 1811 C CA . G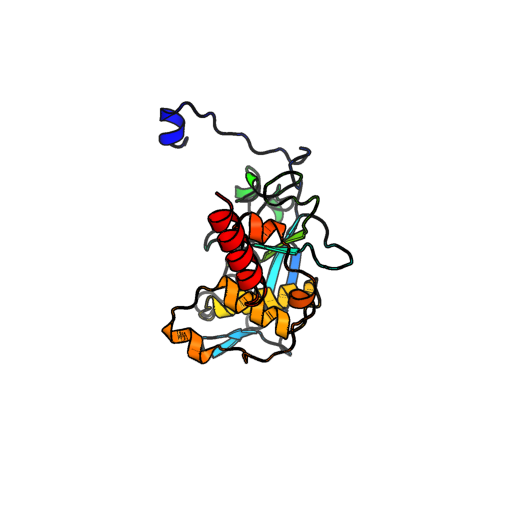LU A 1 237 ? -46.789 -7.090 1.936 1.00 46.12 237 GLU A CA 1
ATOM 1812 C C . GLU A 1 237 ? -47.022 -6.550 3.366 1.00 46.12 237 GLU A C 1
ATOM 1814 O O . GLU A 1 237 ? -48.167 -6.289 3.728 1.00 46.12 237 GLU A O 1
ATOM 1819 N N . GLU A 1 238 ? -45.971 -6.305 4.163 1.00 45.19 238 GLU A N 1
ATOM 1820 C CA . GLU A 1 238 ? -46.112 -5.693 5.502 1.00 45.19 238 GLU A CA 1
ATOM 1821 C C . GLU A 1 238 ? -46.498 -4.195 5.444 1.00 45.19 238 GLU A C 1
ATOM 1823 O O . GLU A 1 238 ? -47.246 -3.733 6.305 1.00 45.19 238 GLU A O 1
ATOM 1828 N N . GLU A 1 239 ? -46.055 -3.435 4.430 1.00 43.56 239 GLU A N 1
ATOM 1829 C CA . GLU A 1 239 ? -46.485 -2.035 4.234 1.00 43.56 239 GLU A CA 1
ATOM 1830 C C . GLU A 1 239 ? -47.929 -1.926 3.694 1.00 43.56 239 GLU A C 1
ATOM 1832 O O . GLU A 1 239 ? -48.635 -0.981 4.046 1.00 43.56 239 GLU A O 1
ATOM 1837 N N . GLU A 1 240 ? -48.407 -2.892 2.895 1.00 44.75 240 GLU A N 1
ATOM 1838 C CA . GLU A 1 240 ? -49.807 -2.924 2.432 1.00 44.75 240 GLU A CA 1
ATOM 1839 C C . GLU A 1 240 ? -50.791 -3.353 3.543 1.00 44.75 240 GLU A C 1
ATOM 1841 O O . GLU A 1 240 ? -51.909 -2.838 3.587 1.00 44.75 240 GLU A O 1
ATOM 1846 N N . GLU A 1 241 ? -50.395 -4.225 4.481 1.00 45.84 241 GLU A N 1
ATOM 1847 C CA . GLU A 1 241 ? -51.243 -4.598 5.630 1.00 45.84 241 GLU A CA 1
ATOM 1848 C C . GLU A 1 241 ? -51.361 -3.475 6.684 1.00 45.84 241 GLU A C 1
ATOM 1850 O O . GLU A 1 241 ? -52.425 -3.319 7.287 1.00 45.84 241 GLU A O 1
ATOM 1855 N N . GLU A 1 242 ? -50.327 -2.643 6.882 1.00 46.06 242 GLU A N 1
ATOM 1856 C CA . GLU A 1 242 ? -50.401 -1.484 7.793 1.00 46.06 242 GLU A CA 1
ATOM 1857 C C . GLU A 1 242 ? -51.222 -0.309 7.216 1.00 46.06 242 GLU A C 1
ATOM 1859 O O . GLU A 1 242 ? -51.849 0.424 7.983 1.00 46.06 242 GLU A O 1
ATOM 1864 N N . GLU A 1 243 ? -51.292 -0.145 5.887 1.00 46.56 243 GLU A N 1
ATOM 1865 C CA . GLU A 1 243 ? -52.164 0.857 5.244 1.00 46.56 243 GLU A CA 1
ATOM 1866 C C . GLU A 1 243 ? -53.645 0.422 5.163 1.00 46.56 243 GLU A C 1
ATOM 1868 O O . GLU A 1 243 ? -54.524 1.277 5.022 1.00 46.56 243 GLU A O 1
ATOM 1873 N N . GLU A 1 244 ? -53.955 -0.876 5.280 1.00 47.19 244 GLU A N 1
ATOM 1874 C CA . GLU A 1 244 ? -55.339 -1.381 5.327 1.00 47.19 244 GLU A CA 1
ATOM 1875 C C . GLU A 1 244 ? -55.955 -1.398 6.746 1.00 47.19 244 GLU A C 1
ATOM 1877 O O . GLU A 1 244 ? -57.180 -1.523 6.873 1.00 47.19 244 GLU A O 1
ATOM 1882 N N . GLU A 1 245 ? -55.156 -1.226 7.811 1.00 49.00 245 GLU A N 1
ATOM 1883 C CA . GLU A 1 245 ? -55.628 -1.169 9.209 1.00 49.00 245 GLU A CA 1
ATOM 1884 C C . GLU A 1 245 ? -55.791 0.258 9.809 1.00 49.00 245 GLU A C 1
ATOM 1886 O O . GLU A 1 245 ? -56.238 0.369 10.958 1.00 49.00 245 GLU A O 1
ATOM 1891 N N . GLU A 1 246 ? -55.539 1.348 9.057 1.00 41.84 246 GLU A N 1
ATOM 1892 C CA . GLU A 1 246 ? -55.852 2.754 9.450 1.00 41.84 246 GLU A CA 1
ATOM 1893 C C . GLU A 1 246 ? -57.181 3.323 8.899 1.00 41.84 246 GLU A C 1
ATOM 1895 O O . GLU A 1 246 ? -57.491 3.193 7.692 1.00 41.84 246 GLU A O 1
#

pLDDT: mean 75.09, std 20.62, range [38.47, 97.12]

Foldseek 3Di:
DDDPVCVVVVPDDDDADALPDQFFLHEWEKDKDFLAAPVRFQAAPLGDTDPRWMKIKTKGADQDPVNQFEAEDEDDQPFARFAGYQYPCCVVQVVVVRNRDGHPNHQQDGPPHVSHSNRHIYMYIGFDQDPRGTDHQCAQDPVHRGGCHVVTDDHDPVSRLSSVVSVCCVVPVDDPVVSLVVVVQPPPDDPVCCVVSDDDPDDDDDPCRVPHPPVVCCVVVVGDDDDPPVVVVVVVVVVVVVVVVD